Protein AF-A0A9D3MHN5-F1 (afdb_monomer)

Solvent-accessible surface area (backbone atoms only — not comparable to full-atom values): 14781 Å² total; per-residue (Å²): 134,88,91,84,85,86,82,82,85,78,95,63,91,82,74,88,81,87,79,88,83,81,71,89,70,80,66,72,78,73,62,42,61,71,61,16,52,55,51,39,52,37,60,71,46,48,79,81,66,77,45,81,81,75,38,31,35,76,46,79,71,43,77,72,45,84,58,56,92,96,54,91,76,50,62,85,42,59,97,61,63,53,62,78,42,67,47,57,68,60,42,61,67,37,64,56,50,32,38,47,51,67,58,55,70,77,72,68,92,66,90,92,60,86,87,71,86,46,75,65,58,51,49,43,54,53,52,32,53,54,44,36,57,72,34,62,35,35,47,53,46,49,56,52,33,33,78,68,72,70,42,59,88,50,62,70,59,36,52,51,51,50,40,46,28,73,67,48,86,61,104,61,82,86,80,63,70,86,79,61,51,66,65,49,50,43,54,51,51,52,59,51,66,75,51,88,60,58,65,44,80,46,32,30,50,49,88,65,32,35,30,39,38,38,41,29,44,55,90,74,22,65,40,65,64,50,77,38,84,76,48,60,76,69,93,73,130

Nearest PDB structures (foldseek):
  2c1w-assembly1_A  TM=8.773E-01  e=6.510E-19  Xenopus laevis
  2c1w-assembly2_B  TM=8.591E-01  e=9.214E-19  Xenopus laevis
  2c1w-assembly3_C  TM=8.600E-01  e=1.742E-18  Xenopus laevis
  9ftw-assembly1_A  TM=7.864E-01  e=3.657E-10  Homo sapiens
  4ckn-assembly2_D  TM=4.294E-01  e=8.850E+00  Leishmania major

pLDDT: mean 79.59, std 20.2, range [31.61, 98.5]

Secondary structure (DSSP, 8-state):
-------------SS-----------PPP-B-HHHHHHHHHHHHH--SPPPBTTTEEE---SPPPPPPTT---PPP---S-SEEEE-HHHHHHSHHHHHHHHHHTT----TTS-----HHHHHHHHHHHHHHHTSHHHHHHHHHHHHTTSS-S-HHHHHHHHHHHHTS--SS--TTSTT--HHHHHHHHHHHHH--SSEEEEEEEETTEEEEEEEEEETTEEEEEEEEEEEES----

InterPro domai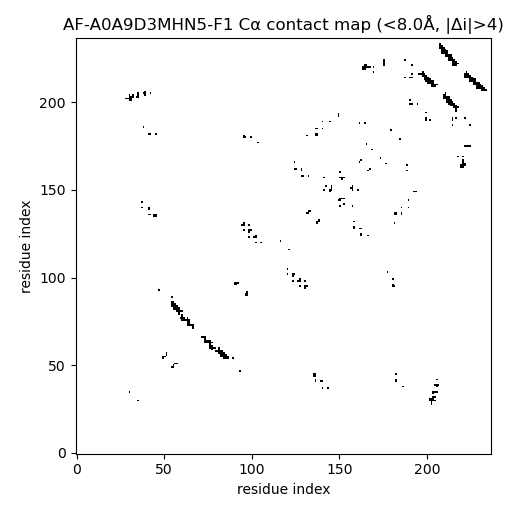ns:
  IPR018998 EndoU ribonuclease, C-terminal [PF09412] (34-177)
  IPR018998 EndoU ribonuclease, C-terminal [PS51959] (31-237)
  IPR018998 EndoU ribonuclease, C-terminal [cd21159] (32-227)
  IPR037227 Endoribonuclease EndoU-like [SSF142877] (30-234)
  IPR039787 Poly(U)-specific endoribonuclease [PTHR12439] (29-173)

Sequence (237 aa):
MARRCSGRDVSLLLLFFTLTCTRLDASSPVVDQELSDIINELWKLDTNRLKPGTDYTISLQGKAGFVTQGTNTARDHAQSPLFSHVNEAKLKSIKTYSNFLDLLDNYEKSTGVTEKVTPEELAENYRFLDSILQTEVMKRAHKYLVSKGKSSTDLRLFKNQLYDIWFRLYHRDRIQLERAGQFEVALFTIVFLKSTVRVTHTVINVDEYQLEVVVYRHGRSIGTSYPKLLSSNNRHV

Radius of gyration: 25.56 Å; Cα contacts (8 Å, |Δi|>4): 253; chains: 1; bounding box: 56×84×76 Å

Structure (mmCIF, N/CA/C/O backbone):
data_AF-A0A9D3MHN5-F1
#
_entry.id   AF-A0A9D3MHN5-F1
#
loop_
_atom_site.group_PDB
_atom_site.id
_atom_site.type_symbol
_atom_site.label_atom_id
_atom_site.label_alt_id
_atom_site.label_comp_id
_atom_site.label_asym_id
_atom_site.label_entity_id
_atom_site.label_seq_id
_atom_site.pdbx_PDB_ins_code
_atom_site.Cartn_x
_atom_site.Cartn_y
_atom_site.Cartn_z
_atom_site.occupancy
_atom_site.B_iso_or_equiv
_atom_site.auth_seq_id
_atom_site.auth_comp_id
_atom_site.auth_asym_id
_atom_site.auth_atom_id
_atom_site.pdbx_PDB_model_num
ATOM 1 N N . MET A 1 1 ? -17.043 -64.701 55.839 1.00 33.56 1 MET A N 1
ATOM 2 C CA . MET A 1 1 ? -17.927 -64.188 56.909 1.00 33.56 1 MET A CA 1
ATOM 3 C C . MET A 1 1 ? -18.571 -62.899 56.391 1.00 33.56 1 MET A C 1
ATOM 5 O O . MET A 1 1 ? -17.815 -62.055 55.949 1.00 33.56 1 MET A O 1
ATOM 9 N N . ALA A 1 2 ? -19.915 -62.822 56.368 1.00 32.47 2 ALA A N 1
ATOM 10 C CA . ALA A 1 2 ? -20.799 -61.655 56.102 1.00 32.47 2 ALA A CA 1
ATOM 11 C C . ALA A 1 2 ? -20.587 -60.841 54.790 1.00 32.47 2 ALA A C 1
ATOM 13 O O . ALA A 1 2 ? -19.570 -60.197 54.612 1.00 32.47 2 ALA A O 1
ATOM 14 N N . ARG A 1 3 ? -21.443 -60.951 53.758 1.00 31.61 3 ARG A N 1
ATOM 15 C CA . ARG A 1 3 ? -22.817 -60.411 53.531 1.00 31.61 3 ARG A CA 1
ATOM 16 C C . ARG A 1 3 ? -22.880 -58.993 52.906 1.00 31.61 3 ARG A C 1
ATOM 18 O O . ARG A 1 3 ? -22.512 -58.023 53.546 1.00 31.61 3 ARG A O 1
ATOM 25 N N . ARG A 1 4 ? -23.606 -58.959 51.770 1.00 32.06 4 ARG A N 1
ATOM 26 C CA . ARG A 1 4 ? -24.528 -57.932 51.212 1.00 32.06 4 ARG A CA 1
ATOM 27 C C . ARG A 1 4 ? -24.036 -56.856 50.217 1.00 32.06 4 ARG A C 1
ATOM 29 O O . ARG A 1 4 ? -23.487 -55.842 50.602 1.00 32.06 4 ARG A O 1
ATOM 36 N N . CYS A 1 5 ? -24.496 -57.079 48.977 1.00 33.38 5 CYS A N 1
ATOM 37 C CA . CYS A 1 5 ? -25.421 -56.268 48.158 1.00 33.38 5 CYS A CA 1
ATOM 38 C C . CYS A 1 5 ? -25.024 -54.920 47.528 1.00 33.38 5 CYS A C 1
ATOM 40 O O . CYS A 1 5 ? -24.502 -54.030 48.180 1.00 33.38 5 CYS A O 1
ATOM 42 N N . SER A 1 6 ? -25.590 -54.765 46.316 1.00 34.88 6 SER A N 1
ATOM 43 C CA . SER A 1 6 ? -25.831 -53.552 45.515 1.00 34.88 6 SER A CA 1
ATOM 44 C C . SER A 1 6 ? -24.630 -53.126 44.669 1.00 34.88 6 SER A C 1
ATOM 46 O O . SER A 1 6 ? -23.582 -52.827 45.205 1.00 34.88 6 SER A O 1
ATOM 48 N N . GLY A 1 7 ? -24.667 -53.085 43.341 1.00 35.53 7 GLY A N 1
ATOM 49 C CA . GLY A 1 7 ? -25.786 -52.905 42.429 1.00 35.53 7 GLY A CA 1
ATOM 50 C C . GLY A 1 7 ? -25.356 -51.872 41.385 1.00 35.53 7 GLY A C 1
ATOM 51 O O . GLY A 1 7 ? -25.028 -50.754 41.760 1.00 35.53 7 GLY A O 1
ATOM 52 N N . ARG A 1 8 ? -25.438 -52.270 40.109 1.00 37.66 8 ARG A N 1
ATOM 53 C CA . ARG A 1 8 ? -25.395 -51.455 38.879 1.00 37.66 8 ARG A CA 1
ATOM 54 C C . ARG A 1 8 ? -24.028 -51.014 38.340 1.00 37.66 8 ARG A C 1
ATOM 56 O O . ARG A 1 8 ? -23.328 -50.200 38.923 1.00 37.66 8 ARG A O 1
ATOM 63 N N . ASP A 1 9 ? -23.755 -51.579 37.164 1.00 46.00 9 ASP A N 1
ATOM 64 C CA . ASP A 1 9 ? -23.210 -50.950 35.959 1.00 46.00 9 ASP A CA 1
ATOM 65 C C . ASP A 1 9 ? -22.196 -49.826 36.129 1.00 46.00 9 ASP A C 1
ATOM 67 O O . ASP A 1 9 ? -22.542 -48.674 36.383 1.00 46.00 9 ASP A O 1
ATOM 71 N N . VAL A 1 10 ? -20.954 -50.136 35.763 1.00 38.25 10 VAL A N 1
ATOM 72 C CA . VAL A 1 10 ? -20.071 -49.126 35.190 1.00 38.25 10 VAL A CA 1
ATOM 73 C C . VAL A 1 10 ? -19.481 -49.679 33.896 1.00 38.25 10 VAL A C 1
ATOM 75 O O . VAL A 1 10 ? -18.335 -50.116 33.817 1.00 38.25 10 VAL A O 1
ATOM 78 N N . SER A 1 11 ? -20.313 -49.654 32.854 1.00 43.06 11 SER A N 1
ATOM 79 C CA . SER A 1 11 ? -19.853 -49.497 31.474 1.00 43.06 11 SER A CA 1
ATOM 80 C C . SER A 1 11 ? -19.070 -48.179 31.370 1.00 43.06 11 SER A C 1
ATOM 82 O O . SER A 1 11 ? -19.611 -47.160 30.960 1.00 43.06 11 SER A O 1
ATOM 84 N N . LEU A 1 12 ? -17.811 -48.174 31.813 1.00 41.41 12 LEU A N 1
ATOM 85 C CA . LEU A 1 12 ? -16.876 -47.042 31.690 1.00 41.41 12 LEU A CA 1
ATOM 86 C C . LEU A 1 12 ? -15.452 -47.504 31.358 1.00 41.41 12 LEU A C 1
ATOM 88 O O . LEU A 1 12 ? -14.471 -46.845 31.683 1.00 41.41 12 LEU A O 1
ATOM 92 N N . LEU A 1 13 ? -15.324 -48.636 30.673 1.00 38.03 13 LEU A N 1
ATOM 93 C CA . LEU A 1 13 ? -14.044 -49.133 30.169 1.00 38.03 13 LEU A CA 1
ATOM 94 C C . LEU A 1 13 ? -13.863 -48.745 28.695 1.00 38.03 13 LEU A C 1
ATOM 96 O O . LEU A 1 13 ? -13.598 -49.594 27.856 1.00 38.03 13 LEU A O 1
ATOM 100 N N . LEU A 1 14 ? -14.079 -47.463 28.365 1.00 39.69 14 LEU A N 1
ATOM 101 C CA . LEU A 1 14 ? -13.844 -46.931 27.012 1.00 39.69 14 LEU A CA 1
ATOM 102 C C . LEU A 1 14 ? -13.623 -45.409 26.949 1.00 39.69 14 LEU A C 1
ATOM 104 O O . LEU A 1 14 ? -13.912 -44.769 25.944 1.00 39.69 14 LEU A O 1
ATOM 108 N N . LEU A 1 15 ? -13.055 -44.812 27.993 1.00 44.56 15 LEU A N 1
ATOM 109 C CA . LEU A 1 15 ? -12.387 -43.519 27.863 1.00 44.56 15 LEU A CA 1
ATOM 110 C C . LEU A 1 15 ? -11.091 -43.570 28.669 1.00 44.56 15 LEU A C 1
ATOM 112 O O . LEU A 1 15 ? -11.089 -44.102 29.770 1.00 44.56 15 LEU A O 1
ATOM 116 N N . PHE A 1 16 ? -10.028 -42.992 28.109 1.00 43.53 16 PHE A N 1
ATOM 117 C CA . PHE A 1 16 ? -8.652 -42.912 28.624 1.00 43.53 16 PHE A CA 1
ATOM 118 C C . PHE A 1 16 ? -7.689 -44.025 28.186 1.00 43.53 16 PHE A C 1
ATOM 120 O O . PHE A 1 16 ? -7.200 -44.811 28.988 1.00 43.53 16 PHE A O 1
ATOM 127 N N . PHE A 1 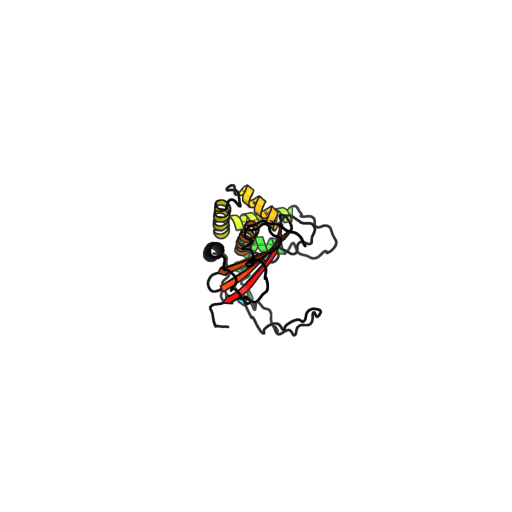17 ? -7.281 -43.968 26.915 1.00 37.78 17 PHE A N 1
ATOM 128 C CA . PHE A 1 17 ? -5.848 -44.018 26.612 1.00 37.78 17 PHE A CA 1
ATOM 129 C C . PHE A 1 17 ? -5.531 -43.089 25.432 1.00 37.78 17 PHE A C 1
ATOM 131 O O . PHE A 1 17 ? -5.731 -43.408 24.264 1.00 37.78 17 PHE A O 1
ATOM 138 N N . THR A 1 18 ? -5.076 -41.884 25.762 1.00 44.19 18 THR A N 1
ATOM 139 C CA . THR A 1 18 ? -4.273 -41.046 24.872 1.00 44.19 18 THR A CA 1
ATOM 140 C C . THR A 1 18 ? -2.950 -41.751 24.597 1.00 44.19 18 THR A C 1
ATOM 142 O O . THR A 1 18 ? -2.313 -42.151 25.565 1.00 44.19 18 THR A O 1
ATOM 145 N N . LEU A 1 19 ? -2.514 -41.840 23.335 1.00 41.53 19 LEU A N 1
ATOM 146 C CA . LEU A 1 19 ? -1.143 -41.526 22.886 1.00 41.53 19 LEU A CA 1
ATOM 147 C C . LEU A 1 19 ? -0.931 -41.940 21.417 1.00 41.53 19 LEU A C 1
ATOM 149 O O . LEU A 1 19 ? -0.768 -43.105 21.076 1.00 41.53 19 LEU A O 1
ATOM 153 N N . THR A 1 20 ? -0.902 -40.908 20.570 1.00 47.31 20 THR A N 1
ATOM 154 C CA . THR A 1 20 ? 0.146 -40.653 19.566 1.00 47.31 20 THR A CA 1
ATOM 155 C C . THR A 1 20 ? 0.496 -41.753 18.564 1.00 47.31 20 THR A C 1
ATOM 157 O O . THR A 1 20 ? 1.402 -42.546 18.799 1.00 47.31 20 THR A O 1
ATOM 160 N N . CYS A 1 21 ? -0.081 -41.656 17.364 1.00 37.62 21 CYS A N 1
ATOM 161 C CA . CYS A 1 21 ? 0.702 -41.539 16.123 1.00 37.62 21 CYS A CA 1
ATOM 162 C C . CYS A 1 21 ? -0.212 -41.235 14.921 1.00 37.62 21 CYS A C 1
ATOM 164 O O . CYS A 1 21 ? -0.284 -41.995 13.959 1.00 37.62 21 CYS A O 1
ATOM 166 N N . THR A 1 22 ? -0.935 -40.114 14.938 1.00 39.44 22 THR A N 1
ATOM 167 C CA . THR A 1 22 ? -1.411 -39.540 13.674 1.00 39.44 22 THR A CA 1
ATOM 168 C C . THR A 1 22 ? -0.311 -38.624 13.177 1.00 39.44 22 THR A C 1
ATOM 170 O O . THR A 1 22 ? -0.029 -37.594 13.783 1.00 39.44 22 THR A O 1
ATOM 173 N N . ARG A 1 23 ? 0.370 -39.131 12.151 1.00 40.84 23 ARG A N 1
ATOM 174 C CA . ARG A 1 23 ? 1.275 -38.472 11.209 1.00 40.84 23 ARG A CA 1
ATOM 175 C C . ARG A 1 23 ? 1.289 -36.946 11.333 1.00 40.84 23 ARG A C 1
ATOM 177 O O . ARG A 1 23 ? 0.246 -36.303 11.305 1.00 40.84 23 ARG A O 1
ATOM 184 N N . LEU A 1 24 ? 2.498 -36.388 11.391 1.00 39.94 24 LEU A N 1
ATOM 185 C CA . LEU A 1 24 ? 2.756 -35.023 10.947 1.00 39.94 24 LEU A CA 1
ATOM 186 C C . LEU A 1 24 ? 2.322 -34.937 9.479 1.00 39.94 24 LEU A C 1
ATOM 188 O O . LEU A 1 24 ? 3.129 -35.134 8.574 1.00 39.94 24 LEU A O 1
ATOM 192 N N . ASP A 1 25 ? 1.038 -34.694 9.243 1.00 39.31 25 ASP A N 1
ATOM 193 C CA . ASP A 1 25 ? 0.607 -34.134 7.982 1.00 39.31 25 ASP A CA 1
ATOM 194 C C . ASP A 1 25 ? 1.246 -32.752 7.950 1.00 39.31 25 ASP A C 1
ATOM 196 O O . ASP A 1 25 ? 0.843 -31.825 8.657 1.00 39.31 25 ASP A O 1
ATOM 200 N N . ALA A 1 26 ? 2.305 -32.630 7.153 1.00 45.91 26 ALA A N 1
ATOM 201 C CA . ALA A 1 26 ? 2.695 -31.360 6.582 1.00 45.91 26 ALA A CA 1
ATOM 202 C C . ALA A 1 26 ? 1.514 -30.895 5.718 1.00 45.91 26 ALA A C 1
ATOM 204 O O . ALA A 1 26 ? 1.521 -31.045 4.499 1.00 45.91 26 ALA A O 1
ATOM 205 N N . SER A 1 27 ? 0.455 -30.407 6.369 1.00 51.78 27 SER A N 1
ATOM 206 C CA . SER A 1 27 ? -0.625 -29.698 5.710 1.00 51.78 27 SER A CA 1
ATOM 207 C C . SER A 1 27 ? 0.051 -28.594 4.928 1.00 51.78 27 SER A C 1
ATOM 209 O O . SER A 1 27 ? 0.726 -27.743 5.516 1.00 51.78 27 SER A O 1
ATOM 211 N N . SER A 1 28 ? -0.112 -28.607 3.606 1.00 60.09 28 SER A N 1
ATOM 212 C CA . SER A 1 28 ? 0.196 -27.433 2.805 1.00 60.09 28 SER A CA 1
ATOM 213 C C . SER A 1 28 ? -0.423 -26.214 3.501 1.00 60.09 28 SER A C 1
ATOM 215 O O . SER A 1 28 ? -1.524 -26.338 4.058 1.00 60.09 28 SER A O 1
ATOM 217 N N . PRO A 1 29 ? 0.283 -25.073 3.559 1.00 68.69 29 PRO A N 1
ATOM 218 C CA . PRO A 1 29 ? -0.251 -23.896 4.219 1.00 68.69 29 PRO A CA 1
ATOM 219 C C . PRO A 1 29 ? -1.636 -23.587 3.651 1.00 68.69 29 PRO A C 1
ATOM 221 O O . PRO A 1 29 ? -1.806 -23.541 2.432 1.00 68.69 29 PRO A O 1
ATOM 224 N N . VAL A 1 30 ? -2.632 -23.426 4.522 1.00 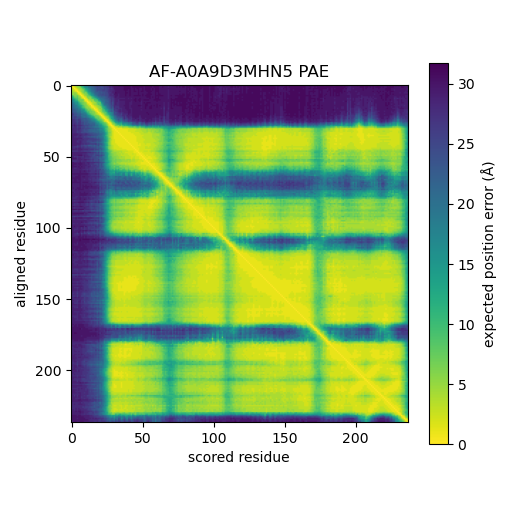88.62 30 VAL A N 1
ATOM 225 C CA . VAL A 1 30 ? -3.992 -23.112 4.077 1.00 88.62 30 VAL A CA 1
ATOM 226 C C . VAL A 1 30 ? -3.963 -21.726 3.438 1.00 88.62 30 VAL A C 1
ATOM 228 O O . VAL A 1 30 ? -3.674 -20.735 4.110 1.00 88.62 30 VAL A O 1
ATOM 231 N N . VAL A 1 31 ? -4.222 -21.676 2.132 1.00 93.38 31 VAL A N 1
ATOM 232 C CA . VAL A 1 31 ? -4.250 -20.431 1.358 1.00 93.38 31 VAL A CA 1
ATOM 233 C C . VAL A 1 31 ? -5.499 -19.633 1.732 1.00 93.38 31 VAL A C 1
ATOM 235 O O . VAL A 1 31 ? -6.613 -20.155 1.705 1.00 93.38 31 VAL A O 1
ATOM 238 N N . ASP A 1 32 ? -5.326 -18.354 2.059 1.00 95.00 32 ASP A N 1
ATOM 239 C CA . ASP A 1 32 ? -6.428 -17.424 2.285 1.00 95.00 32 ASP A CA 1
ATOM 240 C C . ASP A 1 32 ? -6.971 -16.953 0.930 1.00 95.00 32 ASP A C 1
ATOM 242 O O . ASP A 1 32 ? -6.414 -16.053 0.293 1.00 95.00 32 ASP A O 1
ATOM 246 N N . GLN A 1 33 ? -8.032 -17.612 0.456 1.00 95.62 33 GLN A N 1
ATOM 247 C CA . GLN A 1 33 ? -8.593 -17.355 -0.871 1.00 95.62 33 GLN A CA 1
ATOM 248 C C . GLN A 1 33 ? -9.185 -15.948 -0.984 1.00 95.62 33 GLN A C 1
ATOM 250 O O . GLN A 1 33 ? -8.909 -15.251 -1.951 1.00 95.62 33 GLN A O 1
ATOM 255 N N . GLU A 1 34 ? -9.926 -15.494 0.028 1.00 95.75 34 GLU A N 1
ATOM 256 C CA . GLU A 1 34 ? -10.496 -14.145 0.029 1.00 95.75 34 GLU A CA 1
ATOM 257 C C . GLU A 1 34 ? -9.399 -13.079 -0.041 1.00 95.75 34 GLU A C 1
ATOM 259 O O . GLU A 1 34 ? -9.509 -12.115 -0.803 1.00 95.75 34 GLU A O 1
ATOM 264 N N . LEU A 1 35 ? -8.331 -13.247 0.746 1.00 95.75 35 LEU A N 1
ATOM 265 C CA . LEU A 1 35 ? -7.204 -12.328 0.703 1.00 95.75 35 LEU A CA 1
ATOM 266 C C . LEU A 1 35 ? -6.476 -12.415 -0.645 1.00 95.75 35 LEU A C 1
ATOM 268 O O . LEU A 1 35 ? -6.104 -11.388 -1.204 1.00 95.75 35 LEU A O 1
ATOM 272 N N . SER A 1 36 ? -6.316 -13.615 -1.199 1.00 96.31 36 SER A N 1
ATOM 273 C CA . SER A 1 36 ? -5.749 -13.802 -2.538 1.00 96.31 36 SER A CA 1
ATOM 274 C C . SER A 1 36 ? -6.558 -13.036 -3.589 1.00 96.31 36 SER A C 1
ATOM 276 O O . SER A 1 36 ? -5.977 -12.309 -4.394 1.00 96.31 36 SER A O 1
ATOM 278 N N . ASP A 1 37 ? -7.887 -13.117 -3.552 1.00 96.88 37 ASP A N 1
ATOM 279 C CA . ASP A 1 37 ? -8.766 -12.461 -4.521 1.00 96.88 37 ASP A CA 1
ATOM 280 C C . ASP A 1 37 ? -8.615 -10.934 -4.473 1.00 96.88 37 ASP A C 1
ATOM 282 O O . ASP A 1 37 ? -8.307 -10.309 -5.493 1.00 96.88 37 ASP A O 1
ATOM 286 N N . ILE A 1 38 ? -8.727 -10.325 -3.282 1.00 97.69 38 ILE A N 1
ATOM 287 C CA . ILE A 1 38 ? -8.569 -8.870 -3.144 1.00 97.69 38 ILE A CA 1
ATOM 288 C C . ILE A 1 38 ? -7.168 -8.414 -3.555 1.00 97.69 38 ILE A C 1
ATOM 290 O O . ILE A 1 38 ? -7.044 -7.414 -4.258 1.00 97.69 38 ILE A O 1
ATOM 294 N N . ILE A 1 39 ? -6.108 -9.132 -3.175 1.00 96.56 39 ILE A N 1
ATOM 295 C CA . ILE A 1 39 ? -4.738 -8.736 -3.522 1.00 96.56 39 ILE A CA 1
ATOM 296 C C . ILE A 1 39 ? -4.483 -8.866 -5.028 1.00 96.56 39 ILE A C 1
ATOM 298 O O . ILE A 1 39 ? -3.820 -8.000 -5.597 1.00 96.56 39 ILE A O 1
ATOM 302 N N . ASN A 1 40 ? -5.067 -9.856 -5.706 1.00 96.38 40 ASN A N 1
ATOM 303 C CA . ASN A 1 40 ? -5.012 -9.948 -7.167 1.00 96.38 40 ASN A CA 1
ATOM 304 C C . ASN A 1 40 ? -5.778 -8.815 -7.863 1.00 96.38 40 ASN A C 1
ATOM 306 O O . ASN A 1 40 ? -5.341 -8.324 -8.905 1.00 96.38 40 ASN A O 1
ATOM 310 N N . GLU A 1 41 ? -6.904 -8.365 -7.307 1.00 97.12 41 GLU A N 1
ATOM 311 C CA . GLU A 1 41 ? -7.579 -7.164 -7.805 1.00 97.12 41 GLU A CA 1
ATOM 312 C C . GLU A 1 41 ? -6.690 -5.924 -7.651 1.00 97.12 41 GLU A C 1
ATOM 314 O O . GLU A 1 41 ? -6.506 -5.177 -8.613 1.00 97.12 41 GLU A O 1
ATOM 319 N N . LEU A 1 42 ? -6.082 -5.730 -6.473 1.00 96.69 42 LEU A N 1
ATOM 320 C CA . LEU A 1 42 ? -5.143 -4.630 -6.234 1.00 96.69 42 LEU A CA 1
ATOM 321 C C . LEU A 1 42 ? -3.943 -4.697 -7.184 1.00 96.69 42 LEU A C 1
ATOM 323 O O . LEU A 1 42 ? -3.538 -3.674 -7.732 1.00 96.69 42 LEU A O 1
ATOM 327 N N . TRP A 1 43 ? -3.419 -5.899 -7.432 1.00 94.19 43 TRP A N 1
ATOM 328 C CA . TRP A 1 43 ? -2.311 -6.131 -8.354 1.00 94.19 43 TRP A CA 1
ATOM 329 C C . TRP A 1 43 ? -2.662 -5.666 -9.767 1.00 94.19 43 TRP A C 1
ATOM 331 O O . TRP A 1 43 ? -1.842 -5.034 -10.426 1.00 94.19 43 TRP A O 1
ATOM 341 N N . LYS A 1 44 ? -3.885 -5.914 -10.240 1.00 95.31 44 LYS A N 1
ATOM 342 C CA . LYS A 1 44 ? -4.341 -5.462 -11.566 1.00 95.31 44 LYS A CA 1
ATOM 343 C C . LYS A 1 44 ? -4.559 -3.948 -11.629 1.00 95.31 44 LYS A C 1
ATOM 345 O O . LYS A 1 44 ? -4.305 -3.349 -12.669 1.00 95.31 44 LYS A O 1
ATOM 350 N N . LEU A 1 45 ? -5.004 -3.338 -10.530 1.00 96.44 45 LEU A N 1
ATOM 351 C CA . LEU A 1 45 ? -5.244 -1.893 -10.429 1.00 96.44 45 LEU A CA 1
ATOM 352 C C . LEU A 1 45 ? -3.963 -1.065 -10.280 1.00 96.44 45 LEU A C 1
ATOM 354 O O . LEU A 1 45 ? -4.016 0.157 -10.428 1.00 96.44 45 LEU A O 1
ATOM 358 N N . ASP A 1 46 ? -2.824 -1.691 -9.978 1.00 94.00 46 ASP A N 1
ATOM 359 C CA . ASP A 1 46 ? -1.565 -0.971 -9.826 1.00 94.00 46 ASP A CA 1
ATOM 360 C C . ASP A 1 46 ? -0.980 -0.549 -11.183 1.00 94.00 46 ASP A C 1
ATOM 362 O O . ASP A 1 46 ? -0.190 -1.259 -11.818 1.00 94.00 46 ASP A O 1
ATOM 366 N N . THR A 1 47 ? -1.396 0.638 -11.626 1.00 92.50 47 THR A N 1
ATOM 367 C CA . THR A 1 47 ? -0.931 1.291 -12.855 1.00 92.50 47 THR A CA 1
ATOM 368 C C . THR A 1 47 ? 0.445 1.931 -12.711 1.00 92.50 47 THR A C 1
ATOM 370 O O . THR A 1 47 ? 1.080 2.220 -13.723 1.00 92.50 47 THR A O 1
ATOM 373 N N . ASN A 1 48 ? 0.900 2.178 -11.478 1.00 91.25 48 ASN A N 1
ATOM 374 C CA . ASN A 1 48 ? 2.170 2.856 -11.220 1.00 91.25 48 ASN A CA 1
ATOM 375 C C . ASN A 1 48 ? 3.346 1.875 -11.187 1.00 91.25 48 ASN A C 1
ATOM 377 O O . ASN A 1 48 ? 4.483 2.302 -11.360 1.00 91.25 48 ASN A O 1
ATOM 381 N N . ARG A 1 49 ? 3.082 0.573 -11.028 1.00 89.94 49 ARG A N 1
ATOM 382 C CA . ARG A 1 49 ? 4.089 -0.493 -11.024 1.00 89.94 49 ARG A CA 1
ATOM 383 C C . ARG A 1 49 ? 5.079 -0.387 -12.187 1.00 89.94 49 ARG A C 1
ATOM 385 O O . ARG A 1 49 ? 4.702 -0.337 -13.361 1.00 89.94 49 ARG A O 1
ATOM 392 N N . LEU A 1 50 ? 6.361 -0.448 -11.839 1.00 90.38 50 LEU A N 1
ATOM 393 C CA . LEU A 1 50 ? 7.457 -0.532 -12.796 1.00 90.38 50 LEU A CA 1
ATOM 394 C C . LEU A 1 50 ? 7.522 -1.920 -13.449 1.00 90.38 50 LEU A C 1
ATOM 396 O O . LEU A 1 50 ? 7.287 -2.939 -12.802 1.00 90.38 50 LEU A O 1
ATOM 400 N N . LYS A 1 51 ? 7.860 -1.963 -14.737 1.00 89.94 51 LYS A N 1
ATOM 401 C CA . LYS A 1 51 ? 7.939 -3.186 -15.539 1.00 89.94 51 LYS A CA 1
ATOM 402 C C . LYS A 1 51 ? 9.388 -3.684 -15.667 1.00 89.94 51 LYS A C 1
ATOM 404 O O . LYS A 1 51 ? 10.236 -2.913 -16.132 1.00 89.94 51 LYS A O 1
ATOM 409 N N . PRO A 1 52 ? 9.674 -4.960 -15.345 1.00 90.06 52 PRO A N 1
ATOM 410 C CA . PRO A 1 52 ? 10.973 -5.570 -15.622 1.00 90.06 52 PRO A CA 1
ATOM 411 C C . PRO A 1 52 ? 11.354 -5.452 -17.104 1.00 90.06 52 PRO A C 1
ATOM 413 O O . PRO A 1 52 ? 10.499 -5.556 -17.982 1.00 90.06 52 PRO A O 1
ATOM 416 N N . GLY A 1 53 ? 12.632 -5.212 -17.390 1.00 89.06 53 GLY A N 1
ATOM 417 C CA . GLY A 1 53 ? 13.178 -5.086 -18.747 1.00 89.06 53 GLY A CA 1
ATOM 418 C C . GLY A 1 53 ? 12.818 -3.788 -19.480 1.00 89.06 53 GLY A C 1
ATOM 419 O O . GLY A 1 53 ? 13.405 -3.502 -20.516 1.00 89.06 53 GLY A O 1
ATOM 420 N N . THR A 1 54 ? 11.884 -2.986 -18.957 1.00 91.75 54 THR A N 1
ATOM 421 C CA . THR A 1 54 ? 11.543 -1.657 -19.500 1.00 91.75 54 THR A CA 1
ATOM 422 C C . THR A 1 54 ? 11.938 -0.554 -18.526 1.00 91.75 54 THR A C 1
ATOM 424 O O . THR A 1 54 ? 12.721 0.332 -18.852 1.00 91.75 54 THR A O 1
ATOM 427 N N . ASP A 1 55 ? 11.403 -0.614 -17.309 1.00 92.75 55 ASP A N 1
ATOM 428 C CA . ASP A 1 55 ? 11.591 0.425 -16.303 1.00 92.75 55 ASP A CA 1
ATOM 429 C C . ASP A 1 55 ? 12.759 0.110 -15.366 1.00 92.75 55 ASP A C 1
ATOM 431 O O . ASP A 1 55 ? 13.360 1.022 -14.810 1.00 92.75 55 ASP A O 1
ATOM 435 N N . TYR A 1 56 ? 13.103 -1.165 -15.189 1.00 92.88 56 TYR A N 1
ATOM 436 C CA . TYR A 1 56 ? 14.280 -1.586 -14.436 1.00 92.88 56 TYR A CA 1
ATOM 437 C C . TYR A 1 56 ? 14.802 -2.936 -14.928 1.00 92.88 56 TYR A C 1
ATOM 439 O O . TYR A 1 56 ? 14.057 -3.731 -15.500 1.00 92.88 56 TYR A O 1
ATOM 447 N N . THR A 1 57 ? 16.080 -3.207 -14.676 1.00 92.19 57 THR A N 1
ATOM 448 C CA . THR A 1 57 ? 16.718 -4.497 -14.965 1.00 92.19 57 THR A CA 1
ATOM 449 C C . THR A 1 57 ? 17.413 -5.005 -13.712 1.00 92.19 57 THR A C 1
ATOM 451 O O . THR A 1 57 ? 18.145 -4.255 -13.062 1.00 92.19 57 THR A O 1
ATOM 454 N N . ILE A 1 58 ? 17.169 -6.275 -13.380 1.00 90.12 58 ILE A N 1
ATOM 455 C CA . ILE A 1 58 ? 17.800 -6.952 -12.247 1.00 90.12 58 ILE A CA 1
ATOM 456 C C . ILE A 1 58 ? 18.807 -8.003 -12.715 1.00 90.12 58 ILE A C 1
ATOM 458 O O . ILE A 1 58 ? 18.576 -8.708 -13.693 1.00 90.12 58 ILE A O 1
ATOM 462 N N . SER A 1 59 ? 19.901 -8.126 -11.971 1.00 87.31 59 SER A N 1
ATOM 463 C CA . SER A 1 59 ? 20.916 -9.166 -12.089 1.00 87.31 59 SER A CA 1
ATOM 464 C C . SER A 1 59 ? 20.918 -9.984 -10.798 1.00 87.31 59 SER A C 1
ATOM 466 O O . SER A 1 59 ? 21.515 -9.587 -9.794 1.00 87.31 59 SER A O 1
ATOM 468 N N . LEU A 1 60 ? 20.204 -11.116 -10.814 1.00 82.38 60 LEU A N 1
ATOM 469 C CA . LEU A 1 60 ? 20.037 -11.998 -9.647 1.00 82.38 60 LEU A CA 1
ATOM 470 C C . LEU A 1 60 ? 21.349 -12.663 -9.203 1.00 82.38 60 LEU A C 1
ATOM 472 O O . LEU A 1 60 ? 21.487 -12.999 -8.031 1.00 82.38 60 LEU A O 1
ATOM 476 N N . GLN A 1 61 ? 22.309 -12.801 -10.125 1.00 86.25 61 GLN A N 1
ATOM 477 C CA . GLN A 1 61 ? 23.647 -13.351 -9.879 1.00 86.25 61 GLN A CA 1
ATOM 478 C C . GLN A 1 61 ? 23.596 -14.737 -9.214 1.00 86.25 61 GLN A C 1
ATOM 480 O O . GLN A 1 61 ? 22.712 -15.536 -9.522 1.00 86.25 61 GLN A O 1
ATOM 485 N N . GLY A 1 62 ? 24.580 -15.083 -8.380 1.00 78.62 62 GLY A N 1
ATOM 486 C CA . GLY A 1 62 ? 24.604 -16.364 -7.686 1.00 78.62 62 GLY A CA 1
ATOM 487 C C . GLY A 1 62 ? 23.751 -16.363 -6.418 1.00 78.62 62 GLY A C 1
ATOM 488 O O . GLY A 1 62 ? 23.588 -15.346 -5.745 1.00 78.62 62 GLY A O 1
ATOM 489 N N . LYS A 1 63 ? 23.241 -17.543 -6.049 1.00 75.62 63 LYS A N 1
ATOM 490 C CA . LYS A 1 63 ? 22.534 -17.736 -4.779 1.00 75.62 63 LYS A CA 1
ATOM 491 C C . LYS A 1 63 ? 23.454 -17.344 -3.619 1.00 75.62 63 LYS A C 1
ATOM 493 O O . LYS A 1 63 ? 24.555 -17.881 -3.503 1.00 75.62 63 LYS A O 1
ATOM 498 N N . ALA A 1 64 ? 22.987 -16.444 -2.755 1.00 68.38 64 ALA A N 1
ATOM 499 C CA . ALA A 1 64 ? 23.714 -16.083 -1.543 1.00 68.38 64 ALA A CA 1
ATOM 500 C C . ALA A 1 64 ? 24.026 -17.344 -0.716 1.00 68.38 64 ALA A C 1
ATOM 502 O O . ALA A 1 64 ? 23.160 -18.209 -0.535 1.00 68.38 64 ALA A O 1
ATOM 503 N N . GLY A 1 65 ? 25.269 -17.462 -0.241 1.00 64.88 65 GLY A N 1
ATOM 504 C CA . GLY A 1 65 ? 25.683 -18.580 0.604 1.00 64.88 65 GLY A CA 1
ATOM 505 C C . GLY A 1 65 ? 24.862 -18.632 1.896 1.00 64.88 65 GLY A C 1
ATOM 506 O O . GLY A 1 65 ? 24.490 -17.596 2.446 1.00 64.88 65 GLY A O 1
ATOM 507 N N . PHE A 1 66 ? 24.573 -19.840 2.387 1.00 65.31 66 PHE A N 1
ATOM 508 C CA . PHE A 1 66 ? 23.918 -20.007 3.684 1.00 65.31 66 PHE A CA 1
ATOM 509 C C . PHE A 1 66 ? 24.821 -19.455 4.793 1.00 65.31 66 PHE A C 1
ATOM 511 O O . PHE A 1 66 ? 25.993 -19.820 4.877 1.00 65.31 66 PHE A O 1
ATOM 518 N N . VAL A 1 67 ? 24.269 -18.589 5.641 1.00 62.56 67 VAL A N 1
ATOM 519 C CA . VAL A 1 67 ? 24.977 -18.030 6.794 1.00 62.56 67 VAL A CA 1
ATOM 520 C C . VAL A 1 67 ? 24.610 -18.839 8.028 1.00 62.56 67 VAL A C 1
ATOM 522 O O . VAL A 1 67 ? 23.450 -18.868 8.437 1.00 62.56 67 VAL A O 1
ATOM 525 N N . THR A 1 68 ? 25.596 -19.506 8.625 1.00 62.12 68 THR A N 1
ATOM 526 C CA . THR A 1 68 ? 25.395 -20.263 9.862 1.00 62.12 68 THR A CA 1
ATOM 527 C C . THR A 1 68 ? 25.060 -19.306 11.003 1.00 62.12 68 THR A C 1
ATOM 529 O O . THR A 1 68 ? 25.713 -18.274 11.171 1.00 62.12 68 THR A O 1
ATOM 532 N N . GLN A 1 69 ? 24.054 -19.655 11.805 1.00 56.31 69 GLN A N 1
ATOM 533 C CA . GLN A 1 69 ? 23.609 -18.860 12.947 1.00 56.31 69 GLN A CA 1
ATOM 534 C C . GLN A 1 69 ? 24.792 -18.590 13.902 1.00 56.31 69 GLN A C 1
ATOM 536 O O . GLN A 1 69 ? 25.425 -19.526 14.381 1.00 56.31 69 GLN A O 1
ATOM 541 N N . GLY A 1 70 ? 25.117 -17.314 14.139 1.00 69.25 70 GLY A N 1
ATOM 542 C CA . GLY A 1 70 ? 26.286 -16.891 14.931 1.00 69.25 70 GLY A CA 1
ATOM 543 C C . GLY A 1 70 ? 27.510 -16.459 14.111 1.00 69.25 70 GLY A C 1
ATOM 544 O O . GLY A 1 70 ? 28.477 -15.965 14.684 1.00 69.25 70 GLY A O 1
ATOM 545 N N . THR A 1 71 ? 27.466 -16.584 12.782 1.00 66.50 71 THR A N 1
ATOM 546 C CA . THR A 1 71 ? 28.470 -16.022 11.865 1.00 66.50 71 THR A CA 1
ATOM 547 C C . THR A 1 71 ? 27.835 -14.939 10.997 1.00 66.50 71 THR A C 1
ATOM 549 O O . THR A 1 71 ? 26.670 -15.053 10.642 1.00 66.50 71 THR A O 1
ATOM 552 N N . ASN A 1 72 ? 28.590 -13.896 10.643 1.00 67.19 72 ASN A N 1
ATOM 553 C CA . ASN A 1 72 ? 28.168 -12.881 9.661 1.00 67.19 72 ASN A CA 1
ATOM 554 C C . ASN A 1 72 ? 28.931 -13.018 8.332 1.00 67.19 72 ASN A C 1
ATOM 556 O O . ASN A 1 72 ? 28.859 -12.148 7.469 1.00 67.19 72 ASN A O 1
ATOM 560 N N . THR A 1 73 ? 29.699 -14.095 8.168 1.00 60.75 73 THR A N 1
ATOM 561 C CA . THR A 1 73 ? 30.528 -14.339 6.987 1.00 60.75 73 THR A CA 1
ATOM 562 C C . THR A 1 73 ? 29.810 -15.281 6.034 1.00 60.75 73 THR A C 1
ATOM 564 O O . THR A 1 73 ? 29.831 -16.497 6.215 1.00 60.75 73 THR A O 1
ATOM 567 N N . ALA A 1 74 ? 29.183 -14.705 5.011 1.00 68.25 74 ALA A N 1
ATOM 568 C CA . ALA A 1 74 ? 28.703 -15.418 3.833 1.00 68.25 74 ALA A CA 1
ATOM 569 C C . ALA A 1 74 ? 29.734 -15.281 2.709 1.00 68.25 74 ALA A C 1
ATOM 571 O O . ALA A 1 74 ? 30.345 -14.222 2.560 1.00 68.25 74 ALA A O 1
ATOM 572 N N . ARG A 1 75 ? 29.899 -16.310 1.872 1.00 72.62 75 ARG A N 1
ATOM 573 C CA . ARG A 1 75 ? 30.584 -16.114 0.592 1.00 72.62 75 ARG A CA 1
ATOM 574 C C . ARG A 1 75 ? 29.671 -15.289 -0.310 1.00 72.62 75 ARG A C 1
ATOM 576 O O . ARG A 1 75 ? 28.557 -15.723 -0.607 1.00 72.62 75 ARG A O 1
ATOM 583 N N . ASP A 1 76 ? 30.145 -14.116 -0.714 1.00 72.56 76 ASP A N 1
ATOM 584 C CA . ASP A 1 76 ? 29.434 -13.294 -1.681 1.00 72.56 76 ASP A CA 1
ATOM 585 C C . ASP A 1 76 ? 29.529 -13.935 -3.071 1.00 72.56 76 ASP A C 1
ATOM 587 O O . ASP A 1 76 ? 30.612 -14.269 -3.563 1.00 72.56 76 ASP A O 1
ATOM 591 N N . HIS A 1 77 ? 28.364 -14.150 -3.668 1.00 77.94 77 HIS A N 1
ATOM 592 C CA . HIS A 1 77 ? 28.199 -14.683 -5.015 1.00 77.94 77 HIS A CA 1
ATOM 593 C C . HIS A 1 77 ? 27.599 -13.630 -5.965 1.00 77.94 77 HIS A C 1
ATOM 595 O O . HIS A 1 77 ? 27.197 -13.970 -7.081 1.00 77.94 77 HIS A O 1
ATOM 601 N N . ALA A 1 78 ? 27.557 -12.363 -5.537 1.00 79.31 78 ALA A N 1
ATOM 602 C CA . ALA A 1 78 ? 27.053 -11.222 -6.279 1.00 79.31 78 ALA A CA 1
ATOM 603 C C . ALA A 1 78 ? 28.170 -10.186 -6.527 1.00 79.31 78 ALA A C 1
ATOM 605 O O . ALA A 1 78 ? 28.359 -9.234 -5.781 1.00 79.31 78 ALA A O 1
ATOM 606 N N . GLN A 1 79 ? 28.922 -10.360 -7.616 1.00 81.94 79 GLN A N 1
ATOM 607 C CA . GLN A 1 79 ? 30.014 -9.454 -8.008 1.00 81.94 79 GLN A CA 1
ATOM 608 C C . GLN A 1 79 ? 29.553 -8.107 -8.599 1.00 81.94 79 GLN A C 1
ATOM 610 O O . GLN A 1 79 ? 30.375 -7.268 -8.957 1.00 81.94 79 GLN A O 1
ATOM 615 N N . SER A 1 80 ? 28.255 -7.901 -8.782 1.00 84.94 80 SER A N 1
ATOM 616 C CA . SER A 1 80 ? 27.641 -6.731 -9.409 1.00 84.94 80 SER A CA 1
ATOM 617 C C . SER A 1 80 ? 26.432 -6.251 -8.593 1.00 84.94 80 SER A C 1
ATOM 619 O O . SER A 1 80 ? 25.894 -6.995 -7.773 1.00 84.94 80 SER A O 1
ATOM 621 N N . PRO A 1 81 ? 25.957 -5.013 -8.792 1.00 87.81 81 PRO A N 1
ATOM 622 C CA . PRO A 1 81 ? 24.717 -4.554 -8.171 1.00 87.81 81 PRO A CA 1
ATOM 623 C C . PRO A 1 81 ? 23.500 -5.379 -8.619 1.00 87.81 81 PRO A C 1
ATOM 625 O O . PRO A 1 81 ? 23.421 -5.807 -9.771 1.00 87.81 81 PRO A O 1
ATOM 628 N N . LEU A 1 82 ? 22.519 -5.556 -7.723 1.00 89.31 82 LEU A N 1
ATOM 629 C CA . LEU A 1 82 ? 21.258 -6.235 -8.053 1.00 89.31 82 LEU A CA 1
ATOM 630 C C . LEU A 1 82 ? 20.500 -5.504 -9.164 1.00 89.31 82 LEU A C 1
ATOM 632 O O . LEU A 1 82 ? 19.949 -6.153 -10.041 1.00 89.31 82 LEU A O 1
ATOM 636 N N . PHE A 1 83 ? 20.470 -4.173 -9.140 1.00 90.94 83 PHE A N 1
ATOM 637 C CA . PHE A 1 83 ? 19.880 -3.372 -10.208 1.00 90.94 83 PHE A CA 1
ATOM 638 C C . PHE A 1 83 ? 20.980 -2.897 -11.149 1.00 90.94 83 PHE A C 1
ATOM 640 O O . PHE A 1 83 ? 21.836 -2.112 -10.750 1.00 90.94 83 PHE A O 1
ATOM 647 N N . SER A 1 84 ? 20.947 -3.352 -12.399 1.00 89.81 84 SER A N 1
ATOM 648 C CA . SER A 1 84 ? 21.840 -2.841 -13.446 1.00 89.81 84 SER A CA 1
ATOM 649 C C . SER A 1 84 ? 21.293 -1.574 -14.103 1.00 89.81 84 SER A C 1
ATOM 651 O O . SER A 1 84 ? 22.053 -0.799 -14.676 1.00 89.81 84 SER A O 1
ATOM 653 N N . HIS A 1 85 ? 19.980 -1.352 -14.015 1.00 92.50 85 HIS A N 1
ATOM 654 C CA . HIS A 1 85 ? 19.317 -0.160 -14.527 1.00 92.50 85 HIS A CA 1
ATOM 655 C C . HIS A 1 85 ? 18.002 0.087 -13.786 1.00 92.50 85 HIS A C 1
ATOM 657 O O . HIS A 1 85 ? 17.248 -0.855 -13.532 1.00 92.50 85 HIS A O 1
ATOM 663 N N . VAL A 1 86 ? 17.696 1.357 -13.521 1.00 92.44 86 VAL A N 1
ATOM 664 C CA . VAL A 1 86 ? 16.389 1.833 -13.056 1.00 92.44 86 VAL A CA 1
ATOM 665 C C . VAL A 1 86 ? 16.080 3.147 -13.770 1.00 92.44 86 VAL A C 1
ATOM 667 O O . VAL A 1 86 ? 16.914 4.047 -13.818 1.00 92.44 86 VAL A O 1
ATOM 670 N N . ASN A 1 87 ? 14.874 3.278 -14.315 1.00 92.56 87 ASN A N 1
ATOM 671 C CA . ASN A 1 87 ? 14.405 4.502 -14.949 1.00 92.56 87 ASN A CA 1
ATOM 672 C C . ASN A 1 87 ? 14.042 5.544 -13.879 1.00 92.56 87 ASN A C 1
ATOM 674 O O . ASN A 1 87 ? 12.884 5.685 -13.473 1.00 92.56 87 ASN A O 1
ATOM 678 N N . GLU A 1 88 ? 15.048 6.285 -13.421 1.00 90.94 88 GLU A N 1
ATOM 679 C CA . GLU A 1 88 ? 14.880 7.331 -12.410 1.00 90.94 88 GLU A CA 1
ATOM 680 C C . GLU A 1 88 ? 13.947 8.460 -12.853 1.00 90.94 88 GLU A C 1
ATOM 682 O O . GLU A 1 88 ? 13.226 9.022 -12.030 1.00 90.94 88 GLU A O 1
ATOM 687 N N . ALA A 1 89 ? 13.936 8.794 -14.147 1.00 92.25 89 ALA A N 1
ATOM 688 C CA . ALA A 1 89 ? 13.055 9.831 -14.672 1.00 92.25 89 ALA A CA 1
ATOM 689 C C . ALA A 1 89 ? 11.586 9.436 -14.478 1.00 92.25 89 ALA A C 1
ATOM 691 O O . ALA A 1 89 ? 10.780 10.236 -14.003 1.00 92.25 89 ALA A O 1
ATOM 692 N N . LYS A 1 90 ? 11.250 8.1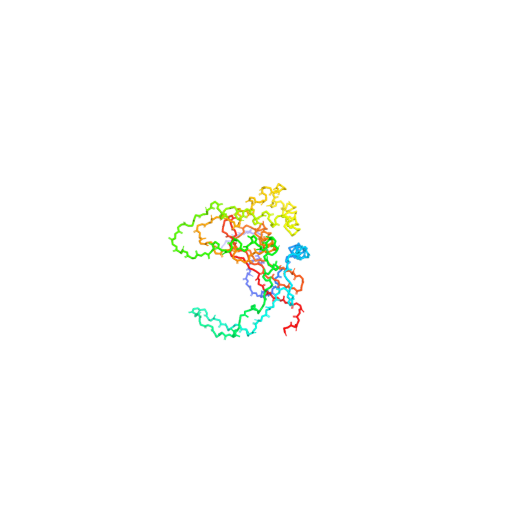71 -14.761 1.00 91.00 90 LYS A N 1
ATOM 693 C CA . LYS A 1 90 ? 9.909 7.639 -14.512 1.00 91.00 90 LYS A CA 1
ATOM 694 C C . LYS A 1 90 ? 9.580 7.621 -13.021 1.00 91.00 90 LYS A C 1
ATOM 696 O O . LYS A 1 90 ? 8.499 8.079 -12.655 1.00 91.00 90 LYS A O 1
ATOM 701 N N . LEU A 1 91 ? 10.505 7.168 -12.172 1.00 87.81 91 LEU A N 1
ATOM 702 C CA . LEU A 1 91 ? 10.334 7.189 -10.713 1.00 87.81 91 LEU A CA 1
ATOM 703 C C . LEU A 1 91 ? 9.992 8.592 -10.194 1.00 87.81 91 LEU A C 1
ATOM 705 O O . LEU A 1 91 ? 8.999 8.756 -9.494 1.00 87.81 91 LEU A O 1
ATOM 709 N N . LYS A 1 92 ? 10.763 9.607 -10.597 1.00 90.19 92 LYS A N 1
ATOM 710 C CA . L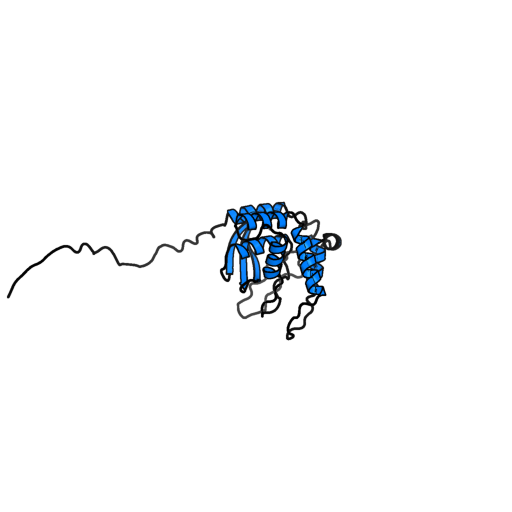YS A 1 92 ? 10.553 11.005 -10.189 1.00 90.19 92 LYS A CA 1
ATOM 711 C C . LYS A 1 92 ? 9.280 11.608 -10.797 1.00 90.19 92 LYS A C 1
ATOM 713 O O . LYS A 1 92 ? 8.672 12.486 -10.200 1.00 90.19 92 LYS A O 1
ATOM 718 N N . SER A 1 93 ? 8.843 11.128 -11.963 1.00 91.81 93 SER A N 1
ATOM 719 C CA . SER A 1 93 ? 7.615 11.613 -12.613 1.00 91.81 93 SER A CA 1
ATOM 720 C C . SER A 1 93 ? 6.322 11.092 -11.973 1.00 91.81 93 SER A C 1
ATOM 722 O O . SER A 1 93 ? 5.288 11.759 -12.023 1.00 91.81 93 SER A O 1
ATOM 724 N N . ILE A 1 94 ? 6.352 9.899 -11.372 1.00 92.19 94 ILE A N 1
ATOM 725 C CA . ILE A 1 94 ? 5.175 9.296 -10.746 1.00 92.19 94 ILE A CA 1
ATOM 726 C C . ILE A 1 94 ? 5.036 9.871 -9.339 1.00 92.19 94 ILE A C 1
ATOM 728 O O . ILE A 1 94 ? 5.841 9.594 -8.457 1.00 92.19 94 ILE A O 1
ATOM 732 N N . LYS A 1 95 ? 3.962 10.630 -9.105 1.00 92.31 95 LYS A N 1
ATOM 733 C CA . LYS A 1 95 ? 3.727 11.354 -7.845 1.00 92.31 95 LYS A CA 1
ATOM 734 C C . LYS A 1 95 ? 3.807 10.477 -6.590 1.00 92.31 95 LYS A C 1
ATOM 736 O O . LYS A 1 95 ? 4.282 10.940 -5.558 1.00 92.31 95 LYS A O 1
ATOM 741 N N . THR A 1 96 ? 3.335 9.230 -6.648 1.00 91.88 96 THR A N 1
ATOM 742 C CA . THR A 1 96 ? 3.398 8.321 -5.492 1.00 91.88 96 THR A CA 1
ATOM 743 C C . THR A 1 96 ? 4.822 7.877 -5.185 1.00 91.88 96 THR A C 1
ATOM 745 O O . THR A 1 96 ? 5.175 7.835 -4.013 1.00 91.88 96 THR A O 1
ATOM 748 N N . TYR A 1 97 ? 5.649 7.626 -6.204 1.00 90.62 97 TYR A N 1
ATOM 749 C CA . TYR A 1 97 ? 7.068 7.337 -6.011 1.00 90.62 97 TYR A CA 1
ATOM 750 C C . TYR A 1 97 ? 7.853 8.581 -5.610 1.00 90.62 97 TYR A C 1
ATOM 752 O O . TYR A 1 97 ? 8.630 8.493 -4.675 1.00 90.62 97 TYR A O 1
ATOM 760 N N . SER A 1 98 ? 7.614 9.740 -6.227 1.00 91.06 98 SER A N 1
ATOM 761 C CA . SER A 1 98 ? 8.272 10.992 -5.827 1.00 91.06 98 SER A CA 1
ATOM 762 C C . SER A 1 98 ? 8.024 11.307 -4.352 1.00 91.06 98 SER A C 1
ATOM 764 O O . SER A 1 98 ? 8.975 11.442 -3.598 1.00 91.06 98 SER A O 1
ATOM 766 N N . ASN A 1 99 ? 6.761 11.316 -3.912 1.00 91.50 99 ASN A N 1
ATOM 767 C CA . ASN A 1 99 ? 6.440 11.562 -2.504 1.00 91.50 99 ASN A CA 1
ATOM 768 C C . ASN A 1 99 ? 6.966 10.459 -1.575 1.00 91.50 99 ASN A C 1
ATOM 770 O O . ASN A 1 99 ? 7.111 10.704 -0.389 1.00 91.50 99 ASN A O 1
ATOM 774 N N . PHE A 1 100 ? 7.167 9.236 -2.075 1.00 89.25 100 PHE A N 1
ATOM 775 C CA . PHE A 1 100 ? 7.791 8.166 -1.299 1.00 89.25 100 PHE A CA 1
ATOM 776 C C . PHE A 1 100 ? 9.300 8.388 -1.158 1.00 89.25 100 PHE A C 1
ATOM 778 O O . PHE A 1 100 ? 9.836 8.165 -0.082 1.00 89.25 100 PHE A O 1
ATOM 785 N N . LEU A 1 101 ? 9.978 8.859 -2.209 1.00 86.81 101 LEU A N 1
ATOM 786 C CA . LEU A 1 101 ? 11.399 9.211 -2.164 1.00 86.81 101 LEU A CA 1
ATOM 787 C C . LEU A 1 101 ? 11.662 10.355 -1.173 1.00 86.81 101 LEU A C 1
ATOM 789 O O . LEU A 1 101 ? 12.607 10.240 -0.402 1.00 86.81 101 LEU A O 1
ATOM 793 N N . ASP A 1 102 ? 10.780 11.362 -1.123 1.00 86.69 102 ASP A N 1
ATOM 794 C CA . ASP A 1 102 ? 10.791 12.447 -0.118 1.00 86.69 102 ASP A CA 1
ATOM 795 C C . ASP A 1 102 ? 10.609 11.942 1.333 1.00 86.69 102 ASP A C 1
ATOM 797 O O . ASP A 1 102 ? 10.720 12.706 2.278 1.00 86.69 102 ASP A O 1
ATOM 801 N N . LEU A 1 103 ? 10.231 10.676 1.555 1.00 85.56 103 LEU A N 1
ATOM 802 C CA . LEU A 1 103 ? 10.201 10.096 2.905 1.00 85.56 103 LEU A CA 1
ATOM 803 C C . LEU A 1 103 ? 11.510 9.388 3.256 1.00 85.56 103 LEU A C 1
ATOM 805 O O . LEU A 1 103 ? 11.785 9.172 4.436 1.00 85.56 103 LEU A O 1
ATOM 809 N N . LEU A 1 104 ? 12.275 8.964 2.247 1.00 80.31 104 LEU A N 1
ATOM 810 C CA . LEU A 1 104 ? 13.492 8.174 2.426 1.00 80.31 104 LEU A CA 1
ATOM 811 C C . LEU A 1 104 ? 14.715 9.045 2.732 1.00 80.31 104 LEU A C 1
ATOM 813 O O . LEU A 1 104 ? 15.647 8.562 3.369 1.00 80.31 104 LEU A O 1
ATOM 817 N N . ASP A 1 105 ? 14.728 10.299 2.286 1.00 71.69 105 ASP A N 1
ATOM 818 C CA . ASP A 1 105 ? 15.817 11.256 2.528 1.00 71.69 105 ASP A CA 1
ATOM 819 C C . ASP A 1 105 ? 15.893 11.735 3.988 1.00 71.69 105 ASP A C 1
ATOM 821 O O . ASP A 1 105 ? 16.978 12.037 4.480 1.00 71.69 105 ASP A O 1
ATOM 825 N N . ASN A 1 106 ? 14.779 11.689 4.721 1.00 70.50 106 ASN A N 1
ATOM 826 C CA . ASN A 1 106 ? 14.723 11.921 6.166 1.00 70.50 106 ASN A CA 1
ATOM 827 C C . ASN A 1 106 ? 15.559 10.917 6.987 1.00 70.50 106 ASN A C 1
ATOM 829 O O . ASN A 1 106 ? 15.788 11.109 8.182 1.00 70.50 106 ASN A O 1
ATOM 833 N N . TYR A 1 107 ? 16.026 9.830 6.367 1.00 63.47 107 TYR A N 1
ATOM 834 C CA . TYR A 1 107 ? 16.784 8.767 7.014 1.00 63.47 107 TYR A CA 1
ATOM 835 C C . TYR A 1 107 ? 18.305 8.968 6.873 1.00 63.47 107 TYR A C 1
ATOM 837 O O . TYR A 1 107 ? 19.005 8.174 6.244 1.00 63.47 107 TYR A O 1
ATOM 845 N N . GLU A 1 108 ? 18.848 10.010 7.508 1.00 54.28 108 GLU A N 1
ATOM 846 C CA . GLU A 1 108 ? 20.295 10.153 7.728 1.00 54.28 108 GLU A CA 1
ATOM 847 C C . GLU A 1 108 ? 20.618 10.024 9.232 1.00 54.28 108 GLU A C 1
ATOM 849 O O . GLU A 1 108 ? 19.963 10.582 10.112 1.00 54.28 108 GLU A O 1
ATOM 854 N N . LYS A 1 109 ? 21.623 9.194 9.531 1.00 49.50 109 LYS A N 1
ATOM 855 C CA . LYS A 1 109 ? 21.860 8.504 10.808 1.00 49.50 109 LYS A CA 1
ATOM 856 C C . LYS A 1 109 ? 22.281 9.433 11.951 1.00 49.50 109 LYS A C 1
ATOM 858 O O . LYS A 1 109 ? 23.407 9.921 11.987 1.00 49.50 109 LYS A O 1
ATOM 863 N N . SER A 1 110 ? 21.458 9.522 12.990 1.00 41.72 110 SER A N 1
ATOM 864 C CA . SER A 1 110 ? 21.927 9.821 14.349 1.00 41.72 110 SER A CA 1
ATOM 865 C C . SER A 1 110 ? 21.241 8.891 15.345 1.00 41.72 110 SER A C 1
ATOM 867 O O . SER A 1 110 ? 20.139 9.145 15.817 1.00 41.72 110 SER A O 1
ATOM 869 N N . THR A 1 111 ? 21.896 7.772 15.653 1.00 47.03 111 THR A N 1
ATOM 870 C CA . THR A 1 111 ? 21.460 6.857 16.715 1.00 47.03 111 THR A CA 1
ATOM 871 C C . THR A 1 111 ? 21.705 7.500 18.082 1.00 47.03 111 THR A C 1
ATOM 873 O O . THR A 1 111 ? 22.810 7.979 18.333 1.00 47.03 111 THR A O 1
ATOM 876 N N . GLY A 1 112 ? 20.717 7.467 18.982 1.00 50.16 112 GLY A N 1
ATOM 877 C CA . GLY A 1 112 ? 20.868 7.910 20.378 1.00 50.16 112 GLY A CA 1
ATOM 878 C C . GLY A 1 112 ? 20.224 9.255 20.735 1.00 50.16 112 GLY A C 1
ATOM 879 O O . GLY A 1 112 ? 20.356 9.698 21.874 1.00 50.16 112 GLY A O 1
ATOM 880 N N . VAL A 1 113 ? 19.503 9.890 19.807 1.00 56.38 113 VAL A N 1
ATOM 881 C CA . VAL A 1 113 ? 18.696 11.091 20.072 1.00 56.38 113 VAL A CA 1
ATOM 882 C C . VAL A 1 113 ? 17.217 10.709 20.029 1.00 56.38 113 VAL A C 1
ATOM 884 O O . VAL A 1 113 ? 16.806 9.942 19.163 1.00 56.38 113 VAL A O 1
ATOM 887 N N . THR A 1 114 ? 16.410 11.232 20.957 1.00 59.97 114 THR A N 1
ATOM 888 C CA . THR A 1 114 ? 14.948 11.092 20.896 1.00 59.97 114 THR A CA 1
ATOM 889 C C . THR A 1 114 ? 14.446 11.663 19.578 1.00 59.97 114 THR A C 1
ATOM 891 O O . THR A 1 114 ? 14.502 12.875 19.364 1.00 59.97 114 THR A O 1
ATOM 894 N N . GLU A 1 115 ? 13.945 10.785 18.719 1.00 62.22 115 GLU A N 1
ATOM 895 C CA . GLU A 1 115 ? 13.377 11.147 17.432 1.00 62.22 115 GLU A CA 1
ATOM 896 C C . GLU A 1 115 ? 12.179 12.086 17.628 1.00 62.22 115 GLU A C 1
ATOM 898 O O . GLU A 1 115 ? 11.223 11.776 18.347 1.00 62.22 115 GLU A O 1
ATOM 903 N N . LYS A 1 116 ? 12.251 13.269 17.018 1.00 67.44 116 LYS A N 1
ATOM 904 C CA . LYS A 1 116 ? 11.158 14.239 16.975 1.00 67.44 116 LYS A CA 1
ATOM 905 C C . LYS A 1 116 ? 10.764 14.411 15.523 1.00 67.44 116 LYS A C 1
ATOM 907 O O . LYS A 1 116 ? 11.598 14.837 14.738 1.00 67.44 116 LYS A O 1
ATOM 912 N N . VAL A 1 117 ? 9.499 14.131 15.214 1.00 73.56 117 VAL A N 1
ATOM 913 C CA . VAL A 1 117 ? 8.941 14.425 13.891 1.00 73.56 117 VAL A CA 1
ATOM 914 C C . VAL A 1 117 ? 8.903 15.940 13.713 1.00 73.56 117 VAL A C 1
ATOM 916 O O . VAL A 1 117 ? 8.249 16.633 14.503 1.00 73.56 117 VAL A O 1
ATOM 919 N N . THR A 1 118 ? 9.607 16.455 12.713 1.00 82.12 118 THR A N 1
ATOM 920 C CA . THR A 1 118 ? 9.555 17.875 12.355 1.00 82.12 118 THR A CA 1
ATOM 921 C C . THR A 1 118 ? 8.215 18.212 11.685 1.00 82.12 118 THR A C 1
ATOM 923 O O . THR A 1 118 ? 7.525 17.328 11.165 1.00 82.12 118 THR A O 1
ATOM 926 N N . PRO A 1 119 ? 7.778 19.484 11.694 1.00 86.38 119 PRO A N 1
ATOM 927 C CA . PRO A 1 119 ? 6.612 19.908 10.918 1.00 86.38 119 PRO A CA 1
ATOM 928 C C . PRO A 1 119 ? 6.718 19.563 9.423 1.00 86.38 119 PRO A C 1
ATOM 930 O O . PRO A 1 119 ? 5.704 19.264 8.792 1.00 86.38 119 PRO A O 1
ATOM 933 N N . GLU A 1 120 ? 7.932 19.578 8.875 1.00 86.31 120 GLU A N 1
ATOM 934 C CA . GLU A 1 120 ? 8.242 19.234 7.489 1.00 86.31 120 GLU A CA 1
ATOM 935 C C . GLU A 1 120 ? 8.024 17.737 7.229 1.00 86.31 120 GLU A C 1
ATOM 937 O O . GLU A 1 120 ? 7.219 17.391 6.361 1.00 86.31 120 GLU A O 1
ATOM 942 N N . GLU A 1 121 ? 8.602 16.860 8.059 1.00 84.19 121 GLU A N 1
ATOM 943 C CA . GLU A 1 121 ? 8.392 15.405 7.982 1.00 84.19 121 GLU A CA 1
ATOM 944 C C . GLU A 1 121 ? 6.908 15.049 8.140 1.00 84.19 121 GLU A C 1
ATOM 946 O O . GLU A 1 121 ? 6.365 14.169 7.467 1.00 84.19 121 GLU A O 1
ATOM 951 N N . LEU A 1 122 ? 6.203 15.752 9.033 1.00 87.31 122 LEU A N 1
ATOM 952 C CA . LEU A 1 122 ? 4.765 15.579 9.207 1.00 87.31 122 LEU A CA 1
ATOM 953 C C . LEU A 1 122 ? 4.004 15.936 7.922 1.00 87.31 122 LEU A C 1
ATOM 955 O O . LEU A 1 122 ? 3.079 15.218 7.530 1.00 87.31 122 LEU A O 1
ATOM 959 N N . ALA A 1 123 ? 4.378 17.036 7.267 1.00 91.06 123 ALA A N 1
ATOM 960 C CA . ALA A 1 123 ? 3.771 17.460 6.014 1.00 91.06 123 ALA A CA 1
ATOM 961 C C . ALA A 1 123 ? 4.053 16.463 4.878 1.00 91.06 123 ALA A C 1
ATOM 963 O O . ALA A 1 123 ? 3.146 16.166 4.096 1.00 91.06 123 ALA A O 1
ATOM 964 N N . GLU A 1 124 ? 5.260 15.905 4.807 1.00 90.69 124 GLU A N 1
ATOM 965 C CA . GLU A 1 124 ? 5.645 14.870 3.840 1.00 90.69 124 GLU A CA 1
ATOM 966 C C . GLU A 1 124 ? 4.857 13.576 4.047 1.00 90.69 124 GLU A C 1
ATOM 968 O O . GLU A 1 124 ? 4.259 13.068 3.093 1.00 90.69 124 GLU A O 1
ATOM 973 N N . ASN A 1 125 ? 4.721 13.110 5.295 1.00 90.81 125 ASN A N 1
ATOM 974 C CA . ASN A 1 125 ? 3.892 11.949 5.638 1.00 90.81 125 ASN A CA 1
ATOM 975 C C . ASN A 1 125 ? 2.461 12.116 5.106 1.00 90.81 125 ASN A C 1
ATOM 977 O O . ASN A 1 125 ? 1.907 11.231 4.446 1.00 90.81 125 ASN A O 1
ATOM 981 N N . TYR A 1 126 ? 1.846 13.277 5.357 1.00 93.19 126 TYR A N 1
ATOM 982 C CA . TYR A 1 126 ? 0.494 13.550 4.878 1.00 93.19 126 TYR A CA 1
ATOM 983 C C . TYR A 1 126 ? 0.417 13.696 3.357 1.00 93.19 126 TYR A C 1
ATOM 985 O O . TYR A 1 126 ? -0.576 13.245 2.780 1.00 93.19 126 TYR A O 1
ATOM 993 N N . ARG A 1 127 ? 1.443 14.261 2.709 1.00 94.62 127 ARG A N 1
ATOM 994 C CA . ARG A 1 127 ? 1.539 14.390 1.247 1.00 94.62 127 ARG A CA 1
ATOM 995 C C . ARG A 1 127 ? 1.629 13.023 0.567 1.00 94.62 127 ARG A C 1
ATOM 997 O O . ARG A 1 127 ? 0.997 12.812 -0.472 1.00 94.62 127 ARG A O 1
ATOM 1004 N N . PHE A 1 128 ? 2.375 12.089 1.151 1.00 93.50 128 PHE A N 1
ATOM 1005 C CA . PHE A 1 128 ? 2.425 10.701 0.699 1.00 93.50 128 PHE A CA 1
ATOM 1006 C C . PHE A 1 128 ? 1.082 9.990 0.897 1.00 93.50 128 PHE A C 1
ATOM 1008 O O . PHE A 1 128 ? 0.557 9.387 -0.037 1.00 93.50 128 PHE A O 1
ATOM 1015 N N . LEU A 1 129 ? 0.462 10.117 2.075 1.00 94.75 129 LEU A N 1
ATOM 1016 C CA . LEU A 1 129 ? -0.863 9.539 2.316 1.00 94.75 129 LEU A CA 1
ATOM 1017 C C . LEU A 1 129 ? -1.913 10.072 1.327 1.00 94.75 129 LEU A C 1
ATOM 1019 O O . LEU A 1 129 ? -2.728 9.306 0.818 1.00 94.75 129 LEU A O 1
ATOM 1023 N N . ASP A 1 130 ? -1.879 11.368 1.012 1.00 95.81 130 ASP A N 1
ATOM 1024 C CA . ASP A 1 130 ? -2.774 11.957 0.014 1.00 95.81 130 ASP A CA 1
ATOM 1025 C C . ASP A 1 130 ? -2.538 11.399 -1.390 1.00 95.81 130 ASP A C 1
ATOM 1027 O O . ASP A 1 130 ? -3.505 11.161 -2.117 1.00 95.81 130 ASP A O 1
ATOM 1031 N N . SER A 1 131 ? -1.283 11.166 -1.790 1.00 95.19 131 SER A N 1
ATOM 1032 C CA . SER A 1 131 ? -0.999 10.624 -3.121 1.00 95.19 131 SER A CA 1
ATOM 1033 C C . SER A 1 131 ? -1.452 9.174 -3.252 1.00 95.19 131 SER A C 1
ATOM 1035 O O . SER A 1 131 ? -2.085 8.837 -4.253 1.00 95.19 131 SER A O 1
ATOM 1037 N N . ILE A 1 132 ? -1.217 8.327 -2.245 1.00 94.88 132 ILE A N 1
ATOM 1038 C CA . ILE A 1 132 ? -1.652 6.926 -2.312 1.00 94.88 132 ILE A CA 1
ATOM 1039 C C . ILE A 1 132 ? -3.176 6.798 -2.228 1.00 94.88 132 ILE A C 1
ATOM 1041 O O . ILE A 1 132 ? -3.740 5.979 -2.949 1.00 94.88 132 ILE A O 1
ATOM 1045 N N . LEU A 1 133 ? -3.872 7.632 -1.441 1.00 96.44 133 LEU A N 1
ATOM 1046 C CA . LEU A 1 133 ? -5.341 7.617 -1.336 1.00 96.44 133 LEU A CA 1
ATOM 1047 C C . LEU A 1 133 ? -6.048 7.981 -2.654 1.00 96.44 133 LEU A C 1
ATOM 1049 O O . LEU A 1 133 ? -7.199 7.599 -2.862 1.00 96.44 133 LEU A O 1
ATOM 1053 N N . GLN A 1 134 ? -5.368 8.685 -3.563 1.00 96.12 134 GLN A N 1
ATOM 1054 C CA . GLN A 1 134 ? -5.896 9.010 -4.892 1.00 96.12 134 GLN A CA 1
ATOM 1055 C C . GLN A 1 134 ? -5.828 7.832 -5.875 1.00 96.12 134 GLN A C 1
ATOM 1057 O O . GLN A 1 134 ? -6.522 7.861 -6.895 1.00 96.12 134 GLN A O 1
ATOM 1062 N N . THR A 1 135 ? -5.037 6.796 -5.580 1.00 96.56 135 THR A N 1
ATOM 1063 C CA . THR A 1 135 ? -4.858 5.626 -6.454 1.00 96.56 135 THR A CA 1
ATOM 1064 C C . THR A 1 135 ? -6.060 4.684 -6.419 1.00 96.56 135 THR A C 1
ATOM 1066 O O . THR A 1 135 ? -6.725 4.531 -5.392 1.00 96.56 135 THR A O 1
ATOM 1069 N N . GLU A 1 136 ? -6.315 3.986 -7.527 1.00 97.56 136 GLU A N 1
ATOM 1070 C CA . GLU A 1 136 ? -7.370 2.965 -7.575 1.00 97.56 136 GLU A CA 1
ATOM 1071 C C . GLU A 1 136 ? -7.084 1.785 -6.636 1.00 97.56 136 GLU A C 1
ATOM 1073 O O . GLU A 1 136 ? -8.012 1.238 -6.039 1.00 97.56 136 GLU A O 1
ATOM 1078 N N . VAL A 1 137 ? -5.803 1.463 -6.418 1.00 97.06 137 VAL A N 1
ATOM 1079 C CA . VAL A 1 137 ? -5.357 0.465 -5.435 1.00 97.06 137 VAL A CA 1
ATOM 1080 C C . VAL A 1 137 ? -5.880 0.816 -4.042 1.00 97.06 137 VAL A C 1
ATOM 1082 O O . VAL A 1 137 ? -6.589 0.022 -3.420 1.00 97.06 137 VAL A O 1
ATOM 1085 N N . MET A 1 138 ? -5.599 2.027 -3.552 1.00 97.38 138 MET A N 1
ATOM 1086 C CA . MET A 1 138 ? -5.992 2.397 -2.193 1.00 97.38 138 MET A CA 1
ATOM 1087 C C . MET A 1 138 ? -7.500 2.627 -2.063 1.00 97.38 138 MET A C 1
ATOM 1089 O O . MET A 1 138 ? -8.085 2.267 -1.042 1.00 97.38 138 MET A O 1
ATOM 1093 N N . LYS A 1 139 ? -8.170 3.142 -3.103 1.00 98.12 139 LYS A N 1
ATOM 1094 C CA . LYS A 1 139 ? -9.640 3.241 -3.126 1.00 98.12 139 LYS A CA 1
ATOM 1095 C C . LYS A 1 139 ? -10.297 1.865 -3.024 1.00 98.12 139 LYS A C 1
ATOM 1097 O O . LYS A 1 139 ? -11.269 1.696 -2.284 1.00 98.12 139 LYS A O 1
ATOM 1102 N N . ARG A 1 140 ? -9.783 0.865 -3.746 1.00 98.31 140 ARG A N 1
ATOM 1103 C CA . ARG A 1 140 ? -10.301 -0.509 -3.694 1.00 98.31 140 ARG A CA 1
ATOM 1104 C C . ARG A 1 140 ? -10.024 -1.174 -2.345 1.00 98.31 140 ARG A C 1
ATOM 1106 O O . ARG A 1 140 ? -10.922 -1.843 -1.821 1.00 98.31 140 ARG A O 1
ATOM 1113 N N . ALA A 1 141 ? -8.837 -0.957 -1.777 1.00 98.12 141 ALA A N 1
ATOM 1114 C CA . ALA A 1 141 ? -8.472 -1.426 -0.442 1.00 98.12 141 ALA A CA 1
ATOM 1115 C C . ALA A 1 141 ? -9.361 -0.800 0.645 1.00 98.12 141 ALA A C 1
ATOM 1117 O O . ALA A 1 141 ? -9.884 -1.513 1.499 1.00 98.12 141 ALA A O 1
ATOM 1118 N N . HIS A 1 142 ? -9.619 0.509 0.575 1.00 98.50 142 HIS A N 1
ATOM 1119 C CA . HIS A 1 142 ? -10.516 1.208 1.498 1.00 98.50 142 HIS A CA 1
ATOM 1120 C C . HIS A 1 142 ? -11.938 0.645 1.442 1.00 98.50 142 HIS A C 1
ATOM 1122 O O . HIS A 1 142 ? -12.487 0.283 2.480 1.00 98.50 142 HIS A O 1
ATOM 1128 N N . LYS A 1 143 ? -12.504 0.462 0.239 1.00 98.50 143 LYS A N 1
ATOM 1129 C CA . LYS A 1 143 ? -13.822 -0.177 0.055 1.00 98.50 143 LYS A CA 1
ATOM 1130 C C . LYS A 1 143 ? -13.884 -1.577 0.674 1.00 98.50 143 LYS A C 1
ATOM 1132 O O . LYS A 1 143 ? -14.877 -1.916 1.311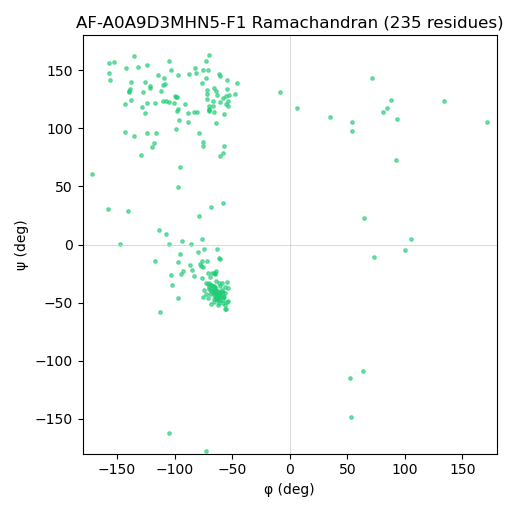 1.00 98.50 143 LYS A O 1
ATOM 1137 N N . TYR A 1 144 ? -12.827 -2.374 0.506 1.00 98.38 144 TYR A N 1
ATOM 1138 C CA . TYR A 1 144 ? -12.723 -3.696 1.126 1.00 98.38 144 TYR A CA 1
ATOM 1139 C C . TYR A 1 144 ? -12.690 -3.612 2.658 1.00 98.38 144 TYR A C 1
ATOM 1141 O O . TYR A 1 144 ? -13.423 -4.316 3.343 1.00 98.38 144 TYR A O 1
ATOM 1149 N N . LEU A 1 145 ? -11.876 -2.722 3.223 1.00 98.31 145 LEU A N 1
ATOM 1150 C CA . LEU A 1 145 ? -11.777 -2.567 4.674 1.00 98.31 145 LEU A CA 1
ATOM 1151 C C . LEU A 1 145 ? -13.080 -2.056 5.299 1.00 98.31 145 LEU A C 1
ATOM 1153 O O . LEU A 1 145 ? -13.459 -2.504 6.382 1.00 98.31 145 LEU A O 1
ATOM 1157 N N . VAL A 1 146 ? -13.791 -1.168 4.604 1.00 98.38 146 VAL A N 1
ATOM 1158 C CA . VAL A 1 146 ? -15.130 -0.708 4.990 1.00 98.38 146 VAL A CA 1
ATOM 1159 C C . VAL A 1 146 ? -16.125 -1.868 4.992 1.00 98.38 146 VAL A C 1
ATOM 1161 O O . VAL A 1 146 ? -16.831 -2.045 5.983 1.00 98.38 146 VAL A O 1
ATOM 1164 N N . SER A 1 147 ? -16.162 -2.700 3.942 1.00 97.94 147 SER A N 1
ATOM 1165 C CA . SER A 1 147 ? -17.092 -3.842 3.889 1.00 97.94 147 SER A CA 1
ATOM 1166 C C . SER A 1 147 ? -16.809 -4.894 4.966 1.00 97.94 147 SER A C 1
ATOM 1168 O O . SER A 1 147 ? -17.715 -5.607 5.391 1.00 97.94 147 SER A O 1
ATOM 1170 N N . LYS A 1 148 ? -15.569 -4.954 5.463 1.00 97.69 148 LYS A N 1
ATOM 1171 C CA . LYS A 1 148 ? -15.155 -5.788 6.601 1.00 97.69 148 LYS A CA 1
ATOM 1172 C C . LYS A 1 148 ? -15.362 -5.137 7.971 1.00 97.69 148 LYS A C 1
ATOM 1174 O O . LYS A 1 148 ? -15.000 -5.743 8.979 1.00 97.69 148 LYS A O 1
ATOM 1179 N N . GLY A 1 149 ? -15.893 -3.914 8.031 1.00 97.56 149 GLY A N 1
ATOM 1180 C CA . GLY A 1 149 ? -16.071 -3.163 9.278 1.00 97.56 149 GLY A CA 1
ATOM 1181 C C . GLY A 1 149 ? -14.751 -2.792 9.966 1.00 97.56 149 GLY A C 1
ATOM 1182 O O . GLY A 1 149 ? -14.715 -2.603 11.179 1.00 97.56 149 GLY A O 1
ATOM 1183 N N . LYS A 1 150 ? -13.645 -2.737 9.213 1.00 97.31 150 LYS A N 1
ATOM 1184 C CA . LYS A 1 150 ? -12.289 -2.462 9.723 1.00 97.31 150 LYS A CA 1
ATOM 1185 C C . LYS A 1 150 ? -11.860 -1.004 9.575 1.00 97.31 150 LYS A C 1
ATOM 1187 O O . LYS A 1 150 ? -10.897 -0.590 10.222 1.00 97.31 150 LYS A O 1
ATOM 1192 N N . SER A 1 151 ? -12.570 -0.237 8.754 1.00 97.50 151 SER A N 1
ATOM 1193 C CA . SER A 1 151 ? -12.291 1.173 8.486 1.00 97.50 151 SER A CA 1
ATOM 1194 C C . SER A 1 151 ? -13.585 1.969 8.345 1.00 97.50 151 SER A C 1
ATOM 1196 O O . SER A 1 151 ? -14.615 1.431 7.941 1.00 97.50 151 SER A O 1
ATOM 1198 N N . SER A 1 152 ? -13.521 3.261 8.670 1.00 97.81 152 SER A N 1
ATOM 1199 C CA . SER A 1 152 ? -14.624 4.204 8.446 1.00 97.81 152 SER A CA 1
ATOM 1200 C C . SER A 1 152 ? -14.806 4.493 6.957 1.00 97.81 152 SER A C 1
ATOM 1202 O O . SER A 1 152 ? -13.827 4.498 6.213 1.00 97.81 152 SER A O 1
ATOM 1204 N N . THR A 1 153 ? -16.032 4.794 6.526 1.00 97.44 153 THR A N 1
ATOM 1205 C CA . THR A 1 153 ? -16.317 5.328 5.182 1.00 97.44 153 THR A CA 1
ATOM 1206 C C . THR A 1 153 ? -15.763 6.742 4.982 1.00 97.44 153 THR A C 1
ATOM 1208 O O . THR A 1 153 ? -15.494 7.125 3.846 1.00 97.44 153 THR A O 1
ATOM 1211 N N . ASP A 1 154 ? -15.558 7.509 6.060 1.00 97.88 154 ASP A N 1
ATOM 1212 C CA . ASP A 1 154 ? -14.939 8.838 6.011 1.00 97.88 154 ASP A CA 1
ATOM 1213 C C . ASP A 1 154 ? -13.443 8.709 5.678 1.00 97.88 154 ASP A C 1
ATOM 1215 O O . ASP A 1 154 ? -12.650 8.179 6.465 1.00 97.88 154 ASP A O 1
ATOM 1219 N N . LEU A 1 155 ? -13.050 9.237 4.514 1.00 96.62 155 LEU A N 1
ATOM 1220 C CA . LEU A 1 155 ? -11.668 9.231 4.037 1.00 96.62 155 LEU A CA 1
ATOM 1221 C C . LEU A 1 155 ? -10.700 9.940 4.987 1.00 96.62 155 LEU A C 1
ATOM 1223 O O . LEU A 1 155 ? -9.558 9.509 5.106 1.00 96.62 155 LEU A O 1
ATOM 1227 N N . ARG A 1 156 ? -11.130 10.986 5.699 1.00 97.00 156 ARG A N 1
ATOM 1228 C CA . ARG A 1 156 ? -10.285 11.677 6.682 1.00 97.00 156 ARG A CA 1
ATOM 1229 C C . ARG A 1 156 ? -9.976 10.764 7.865 1.00 97.00 156 ARG A C 1
ATOM 1231 O O . ARG A 1 156 ? -8.838 10.715 8.325 1.00 97.00 156 ARG A O 1
ATOM 1238 N N . LEU A 1 157 ? -10.971 10.012 8.337 1.00 97.62 157 LEU A N 1
ATOM 1239 C CA . LEU A 1 157 ? -10.771 9.032 9.407 1.00 97.62 157 LEU A CA 1
ATOM 1240 C C . LEU A 1 157 ? -9.915 7.855 8.934 1.00 97.62 157 LEU A C 1
ATOM 1242 O O . LEU A 1 157 ? -9.059 7.394 9.684 1.00 97.62 157 LEU A O 1
ATOM 1246 N N . PHE A 1 158 ? -10.091 7.408 7.689 1.00 97.75 158 PHE A N 1
ATOM 1247 C CA . PHE A 1 158 ? -9.237 6.377 7.104 1.00 97.75 158 PHE A CA 1
ATOM 1248 C C . PHE A 1 158 ? -7.785 6.851 6.940 1.00 97.75 158 PHE A C 1
ATOM 1250 O O . PHE A 1 158 ? -6.862 6.129 7.308 1.00 97.75 158 PHE A O 1
ATOM 1257 N N . LYS A 1 159 ? -7.562 8.094 6.495 1.00 96.88 159 LYS A N 1
ATOM 1258 C CA . LYS A 1 159 ? -6.227 8.708 6.430 1.00 96.88 159 LYS A CA 1
ATOM 1259 C C . LYS A 1 159 ? -5.559 8.744 7.804 1.00 96.88 159 LYS A C 1
ATOM 1261 O O . LYS A 1 159 ? -4.403 8.355 7.926 1.00 96.88 159 LYS A O 1
ATOM 1266 N N . ASN A 1 160 ? -6.295 9.143 8.842 1.00 95.62 160 ASN A N 1
ATOM 1267 C CA . ASN A 1 160 ? -5.791 9.138 10.217 1.00 95.62 160 ASN A CA 1
ATOM 1268 C C . ASN A 1 160 ? -5.493 7.717 10.717 1.00 95.62 160 ASN A C 1
ATOM 1270 O O . ASN A 1 160 ? -4.501 7.513 11.407 1.00 95.62 160 ASN A O 1
ATOM 1274 N N . GLN A 1 161 ? -6.308 6.725 10.341 1.00 96.12 161 GLN A N 1
ATOM 1275 C CA . GLN A 1 161 ? -6.042 5.318 10.644 1.00 96.12 161 GLN A CA 1
ATOM 1276 C C . GLN A 1 161 ? -4.741 4.843 9.982 1.00 96.12 161 GLN A C 1
ATOM 1278 O O . GLN A 1 161 ? -3.932 4.202 10.645 1.00 96.12 161 GLN A O 1
ATOM 1283 N N . LEU A 1 162 ? -4.511 5.178 8.708 1.00 95.31 162 LEU A N 1
ATOM 1284 C CA . LEU A 1 162 ? -3.251 4.879 8.022 1.00 95.31 162 LEU A CA 1
ATOM 1285 C C . LEU A 1 162 ? -2.071 5.580 8.701 1.00 95.31 162 LEU A C 1
ATOM 1287 O O . LEU A 1 162 ? -1.050 4.945 8.947 1.00 95.31 162 LEU A O 1
ATOM 1291 N N . TYR A 1 163 ? -2.227 6.854 9.064 1.00 92.88 163 TYR A N 1
ATOM 1292 C CA . TYR A 1 163 ? -1.207 7.601 9.795 1.00 92.88 163 TYR A CA 1
ATOM 1293 C C . TYR A 1 163 ? -0.845 6.929 11.128 1.00 92.88 163 TYR A C 1
ATOM 1295 O O . TYR A 1 163 ? 0.329 6.702 11.410 1.00 92.88 163 TYR A O 1
ATOM 1303 N N . ASP A 1 164 ? -1.848 6.542 11.921 1.00 91.06 164 ASP A N 1
ATOM 1304 C CA . ASP A 1 164 ? -1.658 5.836 13.192 1.00 91.06 164 ASP A CA 1
ATOM 1305 C C . ASP A 1 164 ? -0.934 4.490 13.019 1.00 91.06 164 ASP A C 1
ATOM 1307 O O . ASP A 1 164 ? -0.157 4.099 13.889 1.00 91.06 164 ASP A O 1
ATOM 1311 N N . ILE A 1 165 ? -1.197 3.775 11.921 1.00 91.62 165 ILE A N 1
ATOM 1312 C CA . ILE A 1 165 ? -0.585 2.470 11.643 1.00 91.62 165 ILE A CA 1
ATOM 1313 C C . ILE A 1 165 ? 0.872 2.633 11.195 1.00 91.62 165 ILE A C 1
ATOM 1315 O O . ILE A 1 165 ? 1.727 1.887 11.669 1.00 91.62 165 ILE A O 1
ATOM 1319 N N . TRP A 1 166 ? 1.146 3.581 10.296 1.00 88.62 166 TRP A N 1
ATOM 1320 C CA . TRP A 1 166 ? 2.411 3.665 9.555 1.00 88.62 166 TRP A CA 1
ATOM 1321 C C . TRP A 1 166 ? 3.393 4.718 10.071 1.00 88.62 166 TRP A C 1
ATOM 1323 O O . TRP A 1 166 ? 4.597 4.495 10.016 1.00 88.62 166 TRP A O 1
ATOM 1333 N N . PHE A 1 167 ? 2.900 5.855 10.562 1.00 85.31 167 PHE A N 1
ATOM 1334 C CA . PHE A 1 167 ? 3.718 7.046 10.837 1.00 85.31 167 PHE A CA 1
ATOM 1335 C C . PHE A 1 167 ? 3.755 7.440 12.312 1.00 85.31 167 PHE A C 1
ATOM 1337 O O . PHE A 1 167 ? 4.593 8.238 12.732 1.00 85.31 167 PHE A O 1
ATOM 1344 N N . ARG A 1 168 ? 2.858 6.891 13.135 1.00 81.88 168 ARG A N 1
ATOM 1345 C CA . ARG A 1 168 ? 2.876 7.147 14.572 1.00 81.88 168 ARG A CA 1
ATOM 1346 C C . ARG A 1 168 ? 4.085 6.476 15.213 1.00 81.88 168 ARG A C 1
ATOM 1348 O O . ARG A 1 168 ? 4.153 5.248 15.283 1.00 81.88 168 ARG A O 1
ATOM 1355 N N . LEU A 1 169 ? 4.979 7.304 15.750 1.00 69.94 169 LEU A N 1
ATOM 1356 C CA . LEU A 1 169 ? 6.132 6.861 16.524 1.00 69.94 169 LEU A CA 1
ATOM 1357 C C . LEU A 1 169 ? 5.693 5.933 17.666 1.00 69.94 169 LEU A C 1
ATOM 1359 O O . LEU A 1 169 ? 4.881 6.304 18.521 1.00 69.94 169 LEU A O 1
ATOM 1363 N N . TYR A 1 170 ? 6.259 4.730 17.693 1.00 63.34 170 TYR A N 1
ATOM 1364 C CA . TYR A 1 170 ? 6.312 3.887 18.883 1.00 63.34 170 TYR A CA 1
ATOM 1365 C C . TYR A 1 170 ? 7.741 3.929 19.443 1.00 63.34 170 TYR A C 1
ATOM 1367 O O . TYR A 1 170 ? 8.675 4.268 18.731 1.00 63.34 170 TYR A O 1
ATOM 1375 N N . HIS A 1 171 ? 7.925 3.620 20.730 1.00 52.34 171 HIS A N 1
ATOM 1376 C CA . HIS A 1 171 ? 9.190 3.778 21.480 1.00 52.34 171 HIS A CA 1
ATOM 1377 C C . HIS A 1 171 ? 10.343 2.827 21.058 1.00 52.34 171 HIS A C 1
ATOM 1379 O O . HIS A 1 171 ? 11.155 2.409 21.881 1.00 52.34 171 HIS A O 1
ATOM 1385 N N . ARG A 1 172 ? 10.424 2.444 19.785 1.00 49.88 172 ARG A N 1
ATOM 1386 C CA . ARG A 1 172 ? 11.546 1.711 19.204 1.00 49.88 172 ARG A CA 1
ATOM 1387 C C . ARG A 1 172 ? 11.771 2.218 17.788 1.00 49.88 172 ARG A C 1
ATOM 1389 O O . ARG A 1 172 ? 10.861 2.122 16.976 1.00 49.88 172 ARG A O 1
ATOM 1396 N N . ASP A 1 173 ? 12.980 2.723 17.574 1.00 48.06 173 ASP A N 1
ATOM 1397 C CA . ASP A 1 173 ? 13.707 2.940 16.323 1.00 48.06 173 ASP A CA 1
ATOM 1398 C C . ASP A 1 173 ? 12.911 2.669 15.033 1.00 48.06 173 ASP A C 1
ATOM 1400 O O . ASP A 1 173 ? 12.501 1.540 14.748 1.00 48.06 173 ASP A O 1
ATOM 1404 N N . ARG A 1 174 ? 12.744 3.743 14.255 1.00 49.75 174 ARG A N 1
ATOM 1405 C CA . ARG A 1 174 ? 11.960 3.959 13.023 1.00 49.75 174 ARG A CA 1
ATOM 1406 C C . ARG A 1 174 ? 12.274 3.041 11.816 1.00 49.75 174 ARG A C 1
ATOM 1408 O O . ARG A 1 174 ? 12.195 3.484 10.680 1.00 49.75 174 ARG A O 1
ATOM 1415 N N . ILE A 1 175 ? 12.604 1.763 11.997 1.00 46.97 175 ILE A N 1
ATOM 1416 C CA . ILE A 1 175 ? 13.199 0.902 10.944 1.00 46.97 175 ILE A CA 1
ATOM 1417 C C . ILE A 1 175 ? 12.179 0.407 9.878 1.00 46.97 175 ILE A C 1
ATOM 1419 O O . ILE A 1 175 ? 12.490 -0.411 9.017 1.00 46.97 175 ILE A O 1
ATOM 1423 N N . GLN A 1 176 ? 10.913 0.836 9.894 1.00 50.91 176 GLN A N 1
ATOM 1424 C CA . GLN A 1 176 ? 9.858 0.052 9.229 1.00 50.91 176 GLN A CA 1
ATOM 1425 C C . GLN A 1 176 ? 9.342 0.529 7.873 1.00 50.91 176 GLN A C 1
ATOM 1427 O O . GLN A 1 176 ? 8.835 -0.301 7.116 1.00 50.91 176 GLN A O 1
ATOM 1432 N N . LEU A 1 177 ? 9.423 1.820 7.552 1.00 52.84 177 LEU A N 1
ATOM 1433 C CA . LEU A 1 177 ? 8.783 2.342 6.335 1.00 52.84 177 LEU A CA 1
ATOM 1434 C C . LEU A 1 177 ? 9.594 2.068 5.056 1.00 52.84 177 LEU A C 1
ATOM 1436 O O . LEU A 1 177 ? 9.114 2.287 3.949 1.00 52.84 177 LEU A O 1
ATOM 1440 N N . GLU A 1 178 ? 10.802 1.531 5.206 1.00 53.75 178 GLU A N 1
ATOM 1441 C CA . GLU A 1 178 ? 11.927 1.671 4.277 1.00 53.75 178 GLU A CA 1
ATOM 1442 C C . GLU A 1 178 ? 11.720 1.084 2.862 1.00 53.75 178 GLU A C 1
ATOM 1444 O O . GLU A 1 178 ? 12.612 1.199 2.024 1.00 53.75 178 GLU A O 1
ATOM 1449 N N . ARG A 1 179 ? 10.588 0.423 2.556 1.00 54.31 179 ARG A N 1
ATOM 1450 C CA . ARG A 1 179 ? 10.397 -0.313 1.286 1.00 54.31 179 ARG A CA 1
ATOM 1451 C C . ARG A 1 179 ? 8.980 -0.351 0.708 1.00 54.31 179 ARG A C 1
ATOM 1453 O O . ARG A 1 179 ? 8.785 -1.008 -0.312 1.00 54.31 179 ARG A O 1
ATOM 1460 N N . ALA A 1 180 ? 7.987 0.272 1.342 1.00 61.22 180 ALA A N 1
ATOM 1461 C CA . ALA A 1 180 ? 6.590 0.031 0.980 1.00 61.22 180 ALA A CA 1
ATOM 1462 C C . ALA A 1 180 ? 6.039 1.092 0.009 1.00 61.22 180 ALA A C 1
ATOM 1464 O O . ALA A 1 180 ? 5.735 2.213 0.409 1.00 61.22 180 ALA A O 1
ATOM 1465 N N . GLY A 1 181 ? 5.855 0.718 -1.259 1.00 73.81 181 GLY A N 1
ATOM 1466 C CA . GLY A 1 181 ? 5.070 1.490 -2.217 1.00 73.81 181 GLY A CA 1
ATOM 1467 C C . GLY A 1 181 ? 3.562 1.397 -1.948 1.00 73.81 181 GLY A C 1
ATOM 1468 O O . GLY A 1 181 ? 3.094 0.777 -0.992 1.00 73.81 181 GLY A O 1
ATOM 1469 N N . GLN A 1 182 ? 2.761 2.030 -2.809 1.00 82.44 182 GLN A N 1
ATOM 1470 C CA . GLN A 1 182 ? 1.299 2.099 -2.644 1.00 82.44 182 GLN A CA 1
ATOM 1471 C C . GLN A 1 182 ? 0.625 0.720 -2.524 1.00 82.44 182 GLN A C 1
ATOM 1473 O O . GLN A 1 182 ? -0.339 0.564 -1.771 1.00 82.44 182 GLN A O 1
ATOM 1478 N N . PHE A 1 183 ? 1.132 -0.274 -3.259 1.00 83.56 183 PHE A N 1
ATOM 1479 C CA . PHE A 1 183 ? 0.616 -1.637 -3.243 1.00 83.56 183 PHE A CA 1
ATOM 1480 C C . PHE A 1 183 ? 0.958 -2.337 -1.926 1.00 83.56 183 PHE A C 1
ATOM 1482 O O . PHE A 1 183 ? 0.076 -2.913 -1.290 1.00 83.56 183 PHE A O 1
ATOM 1489 N N . GLU A 1 184 ? 2.205 -2.228 -1.470 1.00 89.06 184 GLU A N 1
ATOM 1490 C CA . GLU A 1 184 ? 2.669 -2.783 -0.202 1.00 89.06 184 GLU A CA 1
ATOM 1491 C C . GLU A 1 184 ? 1.920 -2.169 0.981 1.00 89.06 184 GLU A C 1
ATOM 1493 O O . GLU A 1 184 ? 1.460 -2.897 1.863 1.00 89.06 184 GLU A O 1
ATOM 1498 N N . VAL A 1 185 ? 1.721 -0.845 0.978 1.00 89.31 185 VAL A N 1
ATOM 1499 C CA . VAL A 1 185 ? 0.935 -0.161 2.013 1.00 89.31 185 VAL A CA 1
ATOM 1500 C C . VAL A 1 185 ? -0.484 -0.728 2.064 1.00 89.31 185 VAL A C 1
ATOM 1502 O O . VAL A 1 185 ? -0.985 -1.015 3.153 1.00 89.31 185 VAL A O 1
ATOM 1505 N N . ALA A 1 186 ? -1.131 -0.950 0.916 1.00 92.69 186 ALA A N 1
ATOM 1506 C CA . ALA A 1 186 ? -2.468 -1.537 0.870 1.00 92.69 186 ALA A CA 1
ATOM 1507 C C . ALA A 1 186 ? -2.482 -2.994 1.374 1.00 92.69 186 ALA A C 1
ATOM 1509 O O . ALA A 1 186 ? -3.276 -3.325 2.260 1.00 92.69 186 ALA A O 1
ATOM 1510 N N . LEU A 1 187 ? -1.581 -3.842 0.867 1.00 94.25 187 LEU A N 1
ATOM 1511 C CA . LEU A 1 187 ? -1.444 -5.251 1.254 1.00 94.25 187 LEU A CA 1
ATOM 1512 C C . LEU A 1 187 ? -1.237 -5.398 2.764 1.00 94.25 187 LEU A C 1
ATOM 1514 O O . LEU A 1 187 ? -2.000 -6.087 3.446 1.00 94.25 187 LEU A O 1
ATOM 1518 N N . PHE A 1 188 ? -0.221 -4.728 3.302 1.00 94.81 188 PHE A N 1
ATOM 1519 C CA . PHE A 1 188 ? 0.144 -4.868 4.703 1.00 94.81 188 PHE A CA 1
ATOM 1520 C C . PHE A 1 188 ? -0.891 -4.235 5.633 1.00 94.81 188 PHE A C 1
ATOM 1522 O O . PHE A 1 188 ? -1.164 -4.801 6.688 1.00 94.81 188 PHE A O 1
ATOM 1529 N N . THR A 1 189 ? -1.549 -3.140 5.233 1.00 94.62 189 THR A N 1
ATOM 1530 C CA . THR A 1 189 ? -2.666 -2.571 6.008 1.00 94.62 189 THR A CA 1
ATOM 1531 C C . THR A 1 189 ? -3.839 -3.546 6.095 1.00 94.62 189 THR A C 1
ATOM 1533 O O . THR A 1 189 ? -4.414 -3.716 7.171 1.00 94.62 189 THR A O 1
ATOM 1536 N N . ILE A 1 190 ? -4.186 -4.222 4.993 1.00 95.81 190 ILE A N 1
ATOM 1537 C CA . ILE A 1 190 ? -5.262 -5.220 4.989 1.00 95.81 190 ILE A CA 1
ATOM 1538 C C . ILE A 1 190 ? -4.935 -6.371 5.943 1.00 95.81 190 ILE A C 1
ATOM 1540 O O . ILE A 1 190 ? -5.755 -6.711 6.801 1.00 95.81 190 ILE A O 1
ATOM 1544 N N . VAL A 1 191 ? -3.734 -6.943 5.834 1.00 95.38 191 VAL A N 1
ATOM 1545 C CA . VAL A 1 191 ? -3.300 -8.052 6.698 1.00 95.38 191 VAL A CA 1
ATOM 1546 C C . VAL A 1 191 ? -3.212 -7.609 8.157 1.00 95.38 191 VAL A C 1
ATOM 1548 O O . VAL A 1 191 ? -3.695 -8.315 9.046 1.00 95.38 191 VAL A O 1
ATOM 1551 N N . PHE A 1 192 ? -2.683 -6.409 8.409 1.00 95.31 192 PHE A N 1
ATOM 1552 C CA . PHE A 1 192 ? -2.640 -5.815 9.737 1.00 95.31 192 PHE A CA 1
ATOM 1553 C C . PHE A 1 192 ? -4.046 -5.694 10.324 1.00 95.31 192 PHE A C 1
ATOM 1555 O O . PHE A 1 192 ? -4.270 -6.152 11.432 1.00 95.31 192 PHE A O 1
ATOM 1562 N N . LEU A 1 193 ? -5.028 -5.137 9.614 1.00 95.62 193 LEU A N 1
ATOM 1563 C CA . LEU A 1 193 ? -6.379 -4.932 10.159 1.00 95.62 193 LEU A CA 1
ATOM 1564 C C . LEU A 1 193 ? -7.222 -6.217 10.256 1.00 95.62 193 LEU A C 1
ATOM 1566 O O . LEU A 1 193 ? -8.195 -6.269 11.023 1.00 95.62 193 LEU A O 1
ATOM 1570 N N . LYS A 1 194 ? -6.856 -7.272 9.518 1.00 94.12 194 LYS A N 1
ATOM 1571 C CA . LYS A 1 194 ? -7.529 -8.578 9.567 1.00 94.12 194 LYS A CA 1
ATOM 1572 C C . LYS A 1 194 ? -7.375 -9.255 10.933 1.00 94.12 194 LYS A C 1
ATOM 1574 O O . LYS A 1 194 ? -8.347 -9.809 11.440 1.00 94.12 194 LYS A O 1
ATOM 1579 N N . SER A 1 195 ? -6.197 -9.162 11.545 1.00 91.81 195 SER A N 1
ATOM 1580 C CA . SER A 1 195 ? -5.855 -9.827 12.809 1.00 91.81 195 SER A CA 1
ATOM 1581 C C . SER A 1 195 ? -5.391 -8.824 13.860 1.00 91.81 195 SER A C 1
ATOM 1583 O O . SER A 1 195 ? -4.860 -7.788 13.499 1.00 91.81 195 SER A O 1
ATOM 1585 N N . THR A 1 196 ? -5.531 -9.110 15.155 1.00 91.75 196 THR A N 1
ATOM 1586 C CA . THR A 1 196 ? -4.964 -8.292 16.252 1.00 91.75 196 THR A CA 1
ATOM 1587 C C . THR A 1 196 ? -3.735 -8.927 16.905 1.00 91.75 196 THR A C 1
ATOM 1589 O O . THR A 1 196 ? -3.150 -8.339 17.815 1.00 91.75 196 THR A O 1
ATOM 1592 N N . VAL A 1 197 ? -3.308 -10.107 16.438 1.00 93.50 197 VAL A N 1
ATOM 1593 C CA . VAL A 1 197 ? -2.163 -10.817 17.021 1.00 93.50 197 VAL A CA 1
ATOM 1594 C C . VAL A 1 197 ? -0.833 -10.113 16.724 1.00 93.50 197 VAL A C 1
ATOM 1596 O O . VAL A 1 197 ? -0.744 -9.258 15.836 1.00 93.50 197 VAL A O 1
ATOM 1599 N N . ARG A 1 198 ? 0.206 -10.468 17.492 1.00 92.25 198 ARG A N 1
ATOM 1600 C CA . ARG A 1 198 ? 1.540 -9.848 17.419 1.00 92.25 198 ARG A CA 1
ATOM 1601 C C . ARG A 1 198 ? 2.262 -10.115 16.099 1.00 92.25 198 ARG A C 1
ATOM 1603 O O . ARG A 1 198 ? 2.987 -9.243 15.638 1.00 92.25 198 ARG A O 1
ATOM 1610 N N . VAL A 1 199 ? 2.094 -11.299 15.518 1.00 94.31 199 VAL A N 1
ATOM 1611 C CA . VAL A 1 199 ? 2.654 -11.652 14.208 1.00 94.31 199 VAL A CA 1
ATOM 1612 C C . VAL A 1 199 ? 1.588 -12.406 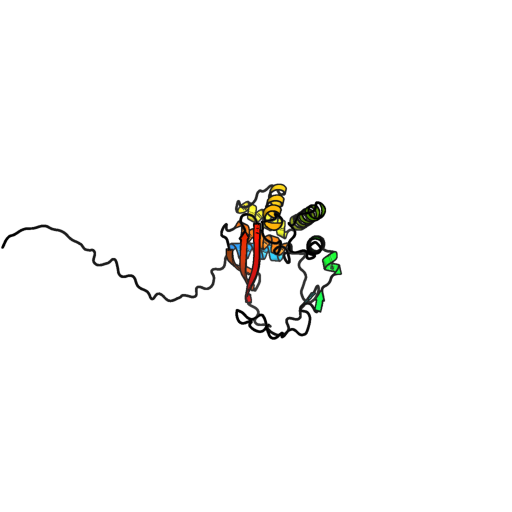13.437 1.00 94.31 199 VAL A C 1
ATOM 1614 O O . VAL A 1 199 ? 1.061 -13.398 13.932 1.00 94.31 199 VAL A O 1
ATOM 1617 N N . THR A 1 200 ? 1.249 -11.920 12.250 1.00 94.31 200 THR A N 1
ATOM 1618 C CA . THR A 1 200 ? 0.293 -12.571 11.355 1.00 94.31 200 THR A CA 1
ATOM 1619 C C . THR A 1 200 ? 1.061 -13.225 10.220 1.00 94.31 200 THR A C 1
ATOM 1621 O O . THR A 1 200 ? 1.795 -12.538 9.516 1.00 94.31 200 THR A O 1
ATOM 1624 N N . HIS A 1 201 ? 0.873 -14.533 10.060 1.00 94.69 201 HIS A N 1
ATOM 1625 C CA . HIS A 1 201 ? 1.326 -15.304 8.908 1.00 94.69 201 HIS A CA 1
ATOM 1626 C C . HIS A 1 201 ? 0.094 -15.656 8.083 1.00 94.69 201 HIS A C 1
ATOM 1628 O O . HIS A 1 201 ? -0.858 -16.233 8.611 1.00 94.69 201 HIS A O 1
ATOM 1634 N N . THR A 1 202 ? 0.081 -15.289 6.808 1.00 94.38 202 THR A N 1
ATOM 1635 C CA . THR A 1 202 ? -1.001 -15.664 5.896 1.00 94.38 202 THR A CA 1
ATOM 1636 C C . THR A 1 202 ? -0.415 -16.053 4.554 1.00 94.38 202 THR A C 1
ATOM 1638 O O . THR A 1 202 ? 0.475 -15.375 4.045 1.00 94.38 202 THR A O 1
ATOM 1641 N N . VAL A 1 203 ? -0.877 -17.171 4.004 1.00 95.94 203 VAL A N 1
ATOM 1642 C CA . VAL A 1 203 ? -0.438 -17.626 2.689 1.00 95.94 203 VAL A CA 1
ATOM 1643 C C . VAL A 1 203 ? -1.466 -17.197 1.662 1.00 95.94 203 VAL A C 1
ATOM 1645 O O . VAL A 1 203 ? -2.654 -17.460 1.829 1.00 95.94 203 VAL A O 1
ATOM 1648 N N . ILE A 1 204 ? -1.004 -16.520 0.619 1.00 95.00 204 ILE A N 1
ATOM 1649 C CA . ILE A 1 204 ? -1.835 -15.993 -0.460 1.00 95.00 204 ILE A CA 1
ATOM 1650 C C . ILE A 1 204 ? -1.240 -16.365 -1.809 1.00 95.00 204 ILE A C 1
ATOM 1652 O O . ILE A 1 204 ? -0.025 -16.512 -1.949 1.00 95.00 204 ILE A O 1
ATOM 1656 N N . ASN A 1 205 ? -2.102 -16.461 -2.812 1.00 94.50 205 ASN A N 1
ATOM 1657 C CA . ASN A 1 205 ? -1.686 -16.553 -4.202 1.00 94.50 205 ASN A CA 1
ATOM 1658 C C . ASN A 1 205 ? -1.807 -15.166 -4.843 1.00 94.50 205 ASN A C 1
ATOM 1660 O O . ASN A 1 205 ? -2.866 -14.544 -4.774 1.00 94.50 205 ASN A O 1
ATOM 1664 N N . VAL A 1 206 ? -0.740 -14.685 -5.473 1.00 91.88 206 VAL A N 1
ATOM 1665 C CA . VAL A 1 206 ? -0.712 -13.436 -6.242 1.00 91.88 206 VAL A CA 1
ATOM 1666 C C . VAL A 1 206 ? -0.187 -13.767 -7.628 1.00 91.88 206 VAL A C 1
ATOM 1668 O O . VAL A 1 206 ? 0.974 -14.141 -7.778 1.00 91.88 206 VAL A O 1
ATOM 1671 N N . ASP A 1 207 ? -1.052 -13.635 -8.627 1.00 89.44 207 ASP A N 1
ATOM 1672 C CA . ASP A 1 207 ? -0.796 -14.062 -9.998 1.00 89.44 207 ASP A CA 1
ATOM 1673 C C . ASP A 1 207 ? -0.327 -15.533 -10.044 1.00 89.44 207 ASP A C 1
ATOM 1675 O O . ASP A 1 207 ? -1.060 -16.437 -9.638 1.00 89.44 207 ASP A O 1
ATOM 1679 N N . GLU A 1 208 ? 0.908 -15.784 -10.470 1.00 89.75 208 GLU A N 1
ATOM 1680 C CA . GLU A 1 208 ? 1.525 -17.113 -10.550 1.00 89.75 208 GLU A CA 1
ATOM 1681 C C . GLU A 1 208 ? 2.357 -17.508 -9.313 1.00 89.75 208 GLU A C 1
ATOM 1683 O O . GLU A 1 208 ? 2.988 -18.574 -9.299 1.00 89.75 208 GLU A O 1
ATOM 1688 N N . TYR A 1 209 ? 2.384 -16.657 -8.284 1.00 90.88 209 TYR A N 1
ATOM 1689 C CA . TYR A 1 209 ? 3.228 -16.805 -7.101 1.00 90.88 209 TYR A CA 1
ATOM 1690 C C . TYR A 1 209 ? 2.404 -17.150 -5.864 1.00 90.88 209 TYR A C 1
ATOM 1692 O O . TYR A 1 209 ? 1.381 -16.530 -5.583 1.00 90.88 209 TYR A O 1
ATOM 1700 N N . GLN A 1 210 ? 2.903 -18.089 -5.065 1.00 93.50 210 GLN A N 1
ATOM 1701 C CA . GLN A 1 210 ? 2.410 -18.333 -3.717 1.00 93.50 210 GLN A CA 1
ATOM 1702 C C . GLN A 1 210 ? 3.358 -17.684 -2.712 1.00 93.50 210 GLN A C 1
ATOM 1704 O O . GLN A 1 210 ? 4.554 -17.995 -2.671 1.00 93.50 210 GLN A O 1
ATOM 1709 N N . LEU A 1 211 ? 2.819 -16.780 -1.900 1.00 93.50 211 LEU A N 1
ATOM 1710 C CA . LEU A 1 211 ? 3.566 -15.958 -0.958 1.00 93.50 211 LEU A CA 1
ATOM 1711 C C . LEU A 1 211 ? 3.055 -16.185 0.466 1.00 93.50 211 LEU A C 1
ATOM 1713 O O . LEU A 1 211 ? 1.852 -16.171 0.714 1.00 93.50 211 LEU A O 1
ATOM 1717 N N . GLU A 1 212 ? 3.970 -16.323 1.418 1.00 95.00 212 GLU A N 1
ATOM 1718 C CA . GLU A 1 212 ? 3.695 -16.146 2.842 1.00 95.00 212 GLU A CA 1
ATOM 1719 C C . GLU A 1 212 ? 3.896 -14.668 3.185 1.00 95.00 212 GLU A C 1
ATOM 1721 O O . GLU A 1 212 ? 5.009 -14.149 3.124 1.00 95.00 212 GLU A O 1
ATOM 1726 N N . VAL A 1 213 ? 2.820 -13.971 3.535 1.00 94.38 213 VAL A N 1
ATOM 1727 C CA . VAL A 1 213 ? 2.875 -12.589 4.012 1.00 94.38 213 VAL A CA 1
ATOM 1728 C C . VAL A 1 213 ? 3.006 -12.602 5.526 1.00 94.38 213 VAL A C 1
ATOM 1730 O O . VAL A 1 213 ? 2.138 -13.122 6.233 1.00 94.38 213 VAL A O 1
ATOM 1733 N N . VAL A 1 214 ? 4.094 -12.007 6.013 1.00 93.94 214 VAL A N 1
ATOM 1734 C CA . VAL A 1 214 ? 4.392 -11.878 7.439 1.00 93.94 214 VAL A CA 1
ATOM 1735 C C . VAL A 1 214 ? 4.243 -10.417 7.839 1.00 93.94 214 VAL A C 1
ATOM 1737 O O . VAL A 1 214 ? 4.890 -9.551 7.254 1.00 93.94 214 VAL A O 1
ATOM 1740 N N . VAL A 1 215 ? 3.398 -10.142 8.834 1.00 93.25 215 VAL A N 1
ATOM 1741 C CA . VAL A 1 215 ? 3.173 -8.792 9.378 1.00 93.25 215 VAL A CA 1
ATOM 1742 C C . VAL A 1 215 ? 3.333 -8.811 10.889 1.00 93.25 215 VAL A C 1
ATOM 1744 O O . VAL A 1 215 ? 2.571 -9.478 11.595 1.00 93.25 215 VAL A O 1
ATOM 1747 N N . TYR A 1 216 ? 4.300 -8.052 11.395 1.00 91.56 216 TYR A N 1
ATOM 1748 C CA . TYR A 1 216 ? 4.480 -7.839 12.826 1.00 91.56 216 TYR A CA 1
ATOM 1749 C C . TYR A 1 216 ? 3.635 -6.648 13.289 1.00 91.56 216 TYR A C 1
ATOM 1751 O O . TYR A 1 216 ? 3.422 -5.684 12.559 1.00 91.56 216 TYR A O 1
ATOM 1759 N N . ARG A 1 217 ? 3.142 -6.705 14.525 1.00 90.50 217 ARG A N 1
ATOM 1760 C CA . ARG A 1 217 ? 2.358 -5.649 15.169 1.00 90.50 217 ARG A CA 1
ATOM 1761 C C . ARG A 1 217 ? 3.043 -5.180 16.444 1.00 90.50 217 ARG A C 1
ATOM 1763 O O . ARG A 1 217 ? 3.376 -5.984 17.319 1.00 90.50 217 ARG A O 1
ATOM 1770 N N . HIS A 1 218 ? 3.096 -3.862 16.602 1.00 88.25 218 HIS A N 1
ATOM 1771 C CA . HIS A 1 218 ? 3.496 -3.182 17.828 1.00 88.25 218 HIS A CA 1
ATOM 1772 C C . HIS A 1 218 ? 2.344 -2.307 18.333 1.00 88.25 218 HIS A C 1
ATOM 1774 O O . HIS A 1 218 ? 2.251 -1.114 18.054 1.00 88.25 218 HIS A O 1
ATOM 1780 N N . GLY A 1 219 ? 1.416 -2.923 19.071 1.00 88.94 219 GLY A N 1
ATOM 1781 C CA . GLY A 1 219 ? 0.212 -2.246 19.550 1.00 88.94 219 GLY A CA 1
ATOM 1782 C C . GLY A 1 219 ? -0.677 -1.788 18.391 1.00 88.94 219 GLY A C 1
ATOM 1783 O O . GLY A 1 219 ? -1.304 -2.613 17.727 1.00 88.94 219 GLY A O 1
ATOM 1784 N N . ARG A 1 220 ? -0.737 -0.472 18.164 1.00 88.75 220 ARG A N 1
ATOM 1785 C CA . ARG A 1 220 ? -1.524 0.146 17.080 1.00 88.75 220 ARG A CA 1
ATOM 1786 C C . ARG A 1 220 ? -0.713 0.416 15.811 1.00 88.75 220 ARG A C 1
ATOM 1788 O O . ARG A 1 220 ? -1.325 0.735 14.799 1.00 88.75 220 ARG A O 1
ATOM 1795 N N . SER A 1 221 ? 0.603 0.227 15.862 1.00 89.12 221 SER A N 1
ATOM 1796 C CA . SER A 1 221 ? 1.514 0.473 14.747 1.00 89.12 221 SER A CA 1
ATOM 1797 C C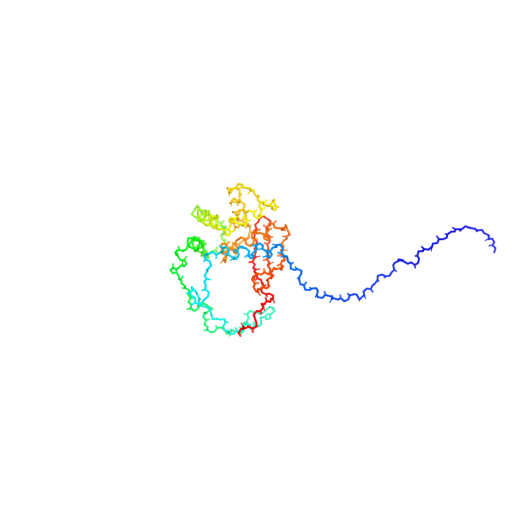 . SER A 1 221 ? 1.928 -0.832 14.076 1.00 89.12 221 SER A C 1
ATOM 1799 O O . SER A 1 221 ? 1.995 -1.895 14.716 1.00 89.12 221 SER A O 1
ATOM 1801 N N . ILE A 1 222 ? 2.209 -0.750 12.780 1.00 88.69 222 ILE A N 1
ATOM 1802 C CA . ILE A 1 222 ? 2.773 -1.860 12.024 1.00 88.69 222 ILE A CA 1
ATOM 1803 C C . ILE A 1 222 ? 4.266 -2.007 12.330 1.00 88.69 222 ILE A C 1
ATOM 1805 O O . ILE A 1 222 ? 4.984 -1.026 12.502 1.00 88.69 222 ILE A O 1
ATOM 1809 N N . GLY A 1 223 ? 4.701 -3.255 12.461 1.00 85.81 223 GLY A N 1
ATOM 1810 C CA . GLY A 1 223 ? 6.095 -3.653 12.591 1.00 85.81 223 GLY A CA 1
ATOM 1811 C C . GLY A 1 223 ? 6.629 -4.260 11.292 1.00 85.81 223 GLY A C 1
ATOM 1812 O O . GLY A 1 223 ? 6.037 -4.094 10.221 1.00 85.81 223 GLY A O 1
ATOM 1813 N N . THR A 1 224 ? 7.751 -4.986 11.380 1.00 85.12 224 THR A N 1
ATOM 1814 C CA . THR A 1 224 ? 8.448 -5.521 10.202 1.00 85.12 224 THR A CA 1
ATOM 1815 C C . THR A 1 224 ? 7.494 -6.354 9.387 1.00 85.12 224 THR A C 1
ATOM 1817 O O . THR A 1 224 ? 6.802 -7.204 9.929 1.00 85.12 224 THR A O 1
ATOM 1820 N N . SER A 1 225 ? 7.404 -6.067 8.095 1.00 88.25 225 SER A N 1
ATOM 1821 C CA . SER A 1 225 ? 6.446 -6.727 7.221 1.00 88.25 225 SER A CA 1
ATOM 1822 C C . SER A 1 225 ? 7.108 -7.031 5.893 1.00 88.25 225 SER A C 1
ATOM 1824 O O . SER A 1 225 ? 7.791 -6.179 5.329 1.00 88.25 225 SER A O 1
ATOM 1826 N N . TYR A 1 226 ? 6.968 -8.265 5.427 1.00 89.44 226 TYR A N 1
ATOM 1827 C CA . TYR A 1 226 ? 7.586 -8.715 4.185 1.00 89.44 226 TYR A CA 1
ATOM 1828 C C . TYR A 1 226 ? 6.839 -9.922 3.611 1.00 89.44 226 TYR A C 1
ATOM 1830 O O . TYR A 1 226 ? 6.309 -10.745 4.365 1.00 89.44 226 TYR A O 1
ATOM 1838 N N . PRO A 1 227 ? 6.795 -10.053 2.276 1.00 91.12 227 PRO A N 1
ATOM 1839 C CA . PRO A 1 227 ? 6.403 -11.290 1.631 1.00 91.12 227 PRO A CA 1
ATOM 1840 C C . PRO A 1 227 ? 7.589 -12.261 1.592 1.00 91.12 227 PRO A C 1
ATOM 1842 O O . PRO A 1 227 ? 8.747 -11.868 1.441 1.00 91.12 227 PRO A O 1
ATOM 1845 N N . LYS A 1 228 ? 7.290 -13.550 1.669 1.00 89.81 228 LYS A N 1
ATOM 1846 C CA . LYS A 1 228 ? 8.233 -14.642 1.460 1.00 89.81 228 LYS A CA 1
ATOM 1847 C C . LYS A 1 228 ? 7.698 -15.542 0.358 1.00 89.81 228 LYS A C 1
ATOM 1849 O O . LYS A 1 228 ? 6.600 -16.079 0.469 1.00 89.81 228 LYS A O 1
ATOM 1854 N N . LEU A 1 229 ? 8.479 -15.707 -0.704 1.00 89.56 229 LEU A N 1
ATOM 1855 C CA . LEU A 1 229 ? 8.132 -16.607 -1.798 1.00 89.56 229 LEU A CA 1
ATOM 1856 C C . LEU A 1 229 ? 8.152 -18.061 -1.304 1.00 89.56 229 LEU A C 1
ATOM 1858 O O . LEU A 1 229 ? 9.173 -18.519 -0.790 1.00 89.56 229 LEU A O 1
ATOM 1862 N N . LEU A 1 230 ? 7.030 -18.767 -1.455 1.00 89.19 230 LEU A N 1
ATOM 1863 C CA . LEU A 1 230 ? 6.919 -20.198 -1.161 1.00 89.19 230 LEU A CA 1
ATOM 1864 C C . LEU A 1 230 ? 7.088 -21.036 -2.430 1.00 89.19 230 LEU A C 1
ATOM 1866 O O . LEU A 1 230 ? 7.847 -22.002 -2.432 1.00 89.19 230 LEU A O 1
ATOM 1870 N N . SER A 1 231 ? 6.412 -20.648 -3.512 1.00 87.62 231 SER A N 1
ATOM 1871 C CA . SER A 1 231 ? 6.521 -21.308 -4.814 1.00 87.62 231 SER A CA 1
ATOM 1872 C C . SER A 1 231 ? 6.111 -20.380 -5.957 1.00 87.62 231 SER A C 1
ATOM 1874 O O . SER A 1 231 ? 5.312 -19.465 -5.766 1.00 87.62 231 SER A O 1
ATOM 1876 N N . SER A 1 232 ? 6.610 -20.658 -7.159 1.00 84.31 232 SER A N 1
ATOM 1877 C CA . SER A 1 232 ? 6.176 -20.042 -8.418 1.00 84.31 232 SER A CA 1
ATOM 1878 C C . SER A 1 232 ? 5.780 -21.132 -9.412 1.00 84.31 232 SER A C 1
ATOM 1880 O O . SER A 1 232 ? 6.463 -22.153 -9.510 1.00 84.31 232 SER A O 1
ATOM 1882 N N . ASN A 1 233 ? 4.707 -20.920 -10.178 1.00 64.06 233 ASN A N 1
ATOM 1883 C CA . ASN A 1 233 ? 4.304 -21.865 -11.229 1.00 64.06 233 ASN A CA 1
ATOM 1884 C C . ASN A 1 233 ? 5.243 -21.851 -12.451 1.00 64.06 233 ASN A C 1
ATOM 1886 O O . ASN A 1 233 ? 5.231 -22.795 -13.243 1.00 64.06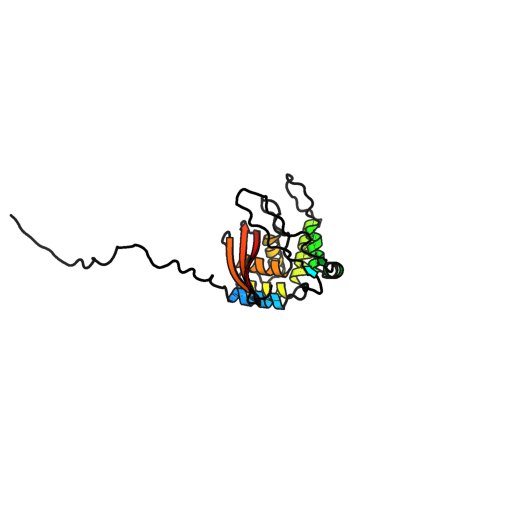 233 ASN A O 1
ATOM 1890 N N . ASN A 1 234 ? 6.106 -20.837 -12.579 1.00 48.72 234 ASN A N 1
ATOM 1891 C CA . ASN A 1 234 ? 7.137 -20.797 -13.610 1.00 48.72 234 ASN A CA 1
ATOM 1892 C C . ASN A 1 234 ? 8.360 -21.637 -13.221 1.00 48.72 234 ASN A C 1
ATOM 1894 O O . ASN A 1 234 ? 9.104 -21.309 -12.298 1.00 48.72 234 ASN A O 1
ATOM 1898 N N . ARG A 1 235 ? 8.582 -22.712 -13.988 1.00 43.22 235 ARG A N 1
ATOM 1899 C CA . ARG A 1 235 ? 9.796 -23.549 -14.000 1.00 43.22 235 ARG A CA 1
ATOM 1900 C C . ARG A 1 235 ? 10.958 -22.928 -14.794 1.00 43.22 235 ARG A C 1
ATOM 1902 O O . ARG A 1 235 ? 11.829 -23.656 -15.256 1.00 43.22 235 ARG A O 1
ATOM 1909 N N . HIS A 1 236 ? 10.991 -21.611 -14.958 1.00 34.66 236 HIS A N 1
ATOM 1910 C CA . HIS A 1 236 ? 12.068 -20.937 -15.678 1.00 34.66 236 HIS A CA 1
ATOM 1911 C C . HIS A 1 236 ? 12.710 -19.877 -14.783 1.00 34.66 236 HIS A C 1
ATOM 1913 O O . HIS A 1 236 ? 12.205 -18.766 -14.650 1.00 34.66 236 HIS A O 1
ATOM 1919 N N . VAL A 1 237 ? 13.811 -20.288 -14.151 1.00 38.25 237 VAL A N 1
ATOM 1920 C CA . VAL A 1 237 ? 14.969 -19.428 -13.877 1.00 38.25 237 VAL A CA 1
ATOM 1921 C C . VAL A 1 237 ? 15.957 -19.670 -15.006 1.00 38.25 237 VAL A C 1
ATOM 1923 O O . VAL A 1 237 ? 16.112 -20.860 -15.370 1.00 38.25 237 VAL A O 1
#

Organism: Anguilla anguilla (NCBI:txid7936)

Mean predicted aligned error: 11.66 Å

Foldseek 3Di:
DDDDDDDDDDPPPPDDDDDDDDDPPPPDADAPEVLQVLLQVLVVQPPLDDDEPPAWDFDPFDDWADDDPPDPDTPDRDPDDRTPDGNVVSLCVQQLSVLLVVQQVVPDDDPPDDDDQDPSNVVSLLSNLVSLCPGPSNVSLQVVCVVVVLFDPDVVRVSVLLCQAEPDDDPDDNPASNDDTSSNSSSQVSQCSVDVDQWDWHWHDHPQWIWTWIWGDDRSYTDHTDIDTPDGPDPDD